Protein AF-0000000066643940 (afdb_homodimer)

Nearest PDB structures (foldseek):
  6x82-assembly2_D  TM=7.345E-01  e=3.698E-02  Homo sapiens
  5wux-assembly3_E  TM=6.724E-01  e=6.565E-02  Homo sapiens
  6x83-assembly2_F  TM=6.834E-01  e=8.747E-02  Homo sapiens
  2az5-assembly1_A  TM=6.529E-01  e=7.363E-02  Homo sapiens
  7kpb-assembly1_B  TM=6.711E-01  e=1.307E-01  Homo sapiens

Sequence (230 aa):
MEIKEEGASEEGQHFLPTAQANDPGDCQFTSIQKTPNEPQLEFILACKDLVAPVRDRKLNTLVQISVIHPVEQSLTRYSSTEIVEGTRDPLFLTGVTFPSEYPIYEETKIKLTVYMEIKEEGASEEGQHFLPTAQANDPGDCQFTSIQKTPNEPQLEFILACKDLVAPVRDRKLNTLVQISVIHPVEQSLTRYSSTEIVEGTRDPLFLTGVTFPSEYPIYEETKIKLTVY

Secondary structure (DSSP, 8-state):
-----------------------S-----------TT--EEEEEEEEESPPPPSSSS--EE-EEEEEE-TTTT-EEEEEEPPPEES-SS-EEEEEEE--TTSPPPTT-EEEEEE-/-----------------------S-----------TT--EEEEEEEEESPPPPSSSS--EE-EEEEEE-TTTT-EEEEEEPPPEES-SS-EEEEEEE--TTSPPPTT-EEEEEE-

Structure (mmCIF, N/CA/C/O backbone):
data_AF-0000000066643940-model_v1
#
loop_
_entity.id
_entity.type
_entity.pdbx_description
1 polymer 'Inositol polyphosphate-4-phosphatase type II B'
#
loop_
_atom_site.group_PDB
_atom_site.id
_atom_site.type_symbol
_atom_site.label_atom_id
_atom_site.label_alt_id
_atom_site.label_comp_id
_atom_site.label_asym_id
_atom_site.label_entity_id
_atom_site.label_seq_id
_atom_site.pdbx_PDB_ins_code
_atom_site.Cartn_x
_atom_site.Cartn_y
_atom_site.Cartn_z
_atom_site.occupancy
_atom_site.B_iso_or_equiv
_atom_site.auth_seq_id
_atom_site.auth_comp_id
_atom_site.auth_asym_id
_atom_site.auth_atom_id
_atom_site.pdbx_PDB_model_num
ATOM 1 N N . MET A 1 1 ? 72.875 -7.832 -45.188 1 24.03 1 MET A N 1
ATOM 2 C CA . MET A 1 1 ? 72.625 -8.336 -43.844 1 24.03 1 MET A CA 1
ATOM 3 C C . MET A 1 1 ? 71.938 -7.277 -43 1 24.03 1 MET A C 1
ATOM 5 O O . MET A 1 1 ? 72 -7.324 -41.75 1 24.03 1 MET A O 1
ATOM 9 N N . GLU A 1 2 ? 71.438 -6.211 -43.688 1 25.12 2 GLU A N 1
ATOM 10 C CA . GLU A 1 2 ? 70.938 -5.004 -43.031 1 25.12 2 GLU A CA 1
ATOM 11 C C . GLU A 1 2 ? 69.875 -5.324 -42.031 1 25.12 2 GLU A C 1
ATOM 13 O O . GLU A 1 2 ? 69.125 -6.281 -42.219 1 25.12 2 GLU A O 1
ATOM 18 N N . ILE A 1 3 ? 70 -4.695 -40.938 1 25.97 3 ILE A N 1
ATOM 19 C CA . ILE A 1 3 ? 69.5 -4.711 -39.562 1 25.97 3 ILE A CA 1
ATOM 20 C C . ILE A 1 3 ? 67.938 -4.594 -39.562 1 25.97 3 ILE A C 1
ATOM 22 O O . ILE A 1 3 ? 67.375 -4.074 -40.531 1 25.97 3 ILE A O 1
ATOM 26 N N . LYS A 1 4 ? 67.312 -5.188 -38.531 1 25.83 4 LYS A N 1
ATOM 27 C CA . LYS A 1 4 ? 66.188 -5.738 -37.75 1 25.83 4 LYS A CA 1
ATOM 28 C C . LYS A 1 4 ? 65.312 -4.625 -37.25 1 25.83 4 LYS A C 1
ATOM 30 O O . LYS A 1 4 ? 65.5 -4.105 -36.156 1 25.83 4 LYS A O 1
ATOM 35 N N . GLU A 1 5 ? 65.25 -3.471 -38.062 1 27.31 5 GLU A N 1
ATOM 36 C CA . GLU A 1 5 ? 64.688 -2.4 -37.25 1 27.31 5 GLU A CA 1
ATOM 37 C C . GLU A 1 5 ? 63.375 -2.822 -36.656 1 27.31 5 GLU A C 1
ATOM 39 O O . GLU A 1 5 ? 62.469 -3.266 -37.375 1 27.31 5 GLU A O 1
ATOM 44 N N . GLU A 1 6 ? 63.344 -3.219 -35.469 1 29.25 6 GLU A N 1
ATOM 45 C CA . GLU A 1 6 ? 62.438 -3.756 -34.469 1 29.25 6 GLU A CA 1
ATOM 46 C C . GLU A 1 6 ? 61.219 -2.844 -34.312 1 29.25 6 GLU A C 1
ATOM 48 O O . GLU A 1 6 ? 60.344 -3.08 -33.469 1 29.25 6 GLU A O 1
ATOM 53 N N . GLY A 1 7 ? 61.062 -1.795 -35.094 1 26.12 7 GLY A N 1
ATOM 54 C CA . GLY A 1 7 ? 60.312 -0.798 -34.344 1 26.12 7 GLY A CA 1
ATOM 55 C C . GLY A 1 7 ? 58.938 -1.305 -33.844 1 26.12 7 GLY A C 1
ATOM 56 O O . GLY A 1 7 ? 58.094 -1.66 -34.656 1 26.12 7 GLY A O 1
ATOM 57 N N . ALA A 1 8 ? 58.938 -2.217 -32.875 1 25.88 8 ALA A N 1
ATOM 58 C CA . ALA A 1 8 ? 57.812 -2.842 -32.188 1 25.88 8 ALA A CA 1
ATOM 59 C C . ALA A 1 8 ? 56.75 -1.81 -31.844 1 25.88 8 ALA A C 1
ATOM 61 O O . ALA A 1 8 ? 57.031 -0.824 -31.156 1 25.88 8 ALA A O 1
ATOM 62 N N . SER A 1 9 ? 55.906 -1.579 -32.719 1 26.14 9 SER A N 1
ATOM 63 C CA . SER A 1 9 ? 54.688 -0.764 -32.75 1 26.14 9 SER A CA 1
ATOM 64 C C . SER A 1 9 ? 53.938 -0.85 -31.406 1 26.14 9 SER A C 1
ATOM 66 O O . SER A 1 9 ? 54.156 -1.801 -30.641 1 26.14 9 SER A O 1
ATOM 68 N N . GLU A 1 10 ? 53.156 0.189 -31.031 1 26.23 10 GLU A N 1
ATOM 69 C CA . GLU A 1 10 ? 52.344 0.907 -30.047 1 26.23 10 GLU A CA 1
ATOM 70 C C . GLU A 1 10 ? 51.25 0.007 -29.469 1 26.23 10 GLU A C 1
ATOM 72 O O . GLU A 1 10 ? 50.594 -0.74 -30.188 1 26.23 10 GLU A O 1
ATOM 77 N N . GLU A 1 11 ? 51.594 -0.542 -28.312 1 28.27 11 GLU A N 1
ATOM 78 C CA . GLU A 1 11 ? 50.781 -1.211 -27.297 1 28.27 11 GLU A CA 1
ATOM 79 C C . GLU A 1 11 ? 49.406 -0.566 -27.172 1 28.27 11 GLU A C 1
ATOM 81 O O . GLU A 1 11 ? 49.281 0.626 -26.875 1 28.27 11 GLU A O 1
ATOM 86 N N . GLY A 1 12 ? 48.531 -0.73 -28.047 1 24.12 12 GLY A N 1
ATOM 87 C CA . GLY A 1 12 ? 47.125 -0.312 -27.953 1 24.12 12 GLY A CA 1
ATOM 88 C C . GLY A 1 12 ? 46.469 -0.705 -26.656 1 24.12 12 GLY A C 1
ATOM 89 O O . GLY A 1 12 ? 45.531 -1.506 -26.625 1 24.12 12 GLY A O 1
ATOM 90 N N . GLN A 1 13 ? 47.188 -0.985 -25.578 1 23.91 13 GLN A N 1
ATOM 91 C CA . GLN A 1 13 ? 46.406 -1.59 -24.516 1 23.91 13 GLN A CA 1
ATOM 92 C C . GLN A 1 13 ? 45.156 -0.738 -24.203 1 23.91 13 GLN A C 1
ATOM 94 O O . GLN A 1 13 ? 45.281 0.465 -23.953 1 23.91 13 GLN A O 1
ATOM 99 N N . HIS A 1 14 ? 44 -1.07 -24.781 1 24.42 14 HIS A N 1
ATOM 100 C CA . HIS A 1 14 ? 42.625 -0.644 -24.516 1 24.42 14 HIS A CA 1
ATOM 101 C C . HIS A 1 14 ? 42.406 -0.469 -23.016 1 24.42 14 HIS A C 1
ATOM 103 O O . HIS A 1 14 ? 43.125 -1.037 -22.203 1 24.42 14 HIS A O 1
ATOM 109 N N . PHE A 1 15 ? 41.438 0.413 -22.594 1 25.3 15 PHE A N 1
ATOM 110 C CA . PHE A 1 15 ? 40.781 1.176 -21.531 1 25.3 15 PHE A CA 1
ATOM 111 C C . PHE A 1 15 ? 40.094 0.245 -20.531 1 25.3 15 PHE A C 1
ATOM 113 O O . PHE A 1 15 ? 39.094 -0.399 -20.859 1 25.3 15 PHE A O 1
ATOM 120 N N . LEU A 1 16 ? 40.812 -0.599 -19.875 1 26.55 16 LEU A N 1
ATOM 121 C CA . LEU A 1 16 ? 40.125 -1.311 -18.797 1 26.55 16 LEU A CA 1
ATOM 122 C C . LEU A 1 16 ? 39.312 -0.349 -17.922 1 26.55 16 LEU A C 1
ATOM 124 O O . LEU A 1 16 ? 39.875 0.606 -17.375 1 26.55 16 LEU A O 1
ATOM 128 N N . PRO A 1 17 ? 38.094 -0.076 -18.25 1 27.06 17 PRO A N 1
ATOM 129 C CA . PRO A 1 17 ? 37.312 0.79 -17.359 1 27.06 17 PRO A CA 1
ATOM 130 C C . PRO A 1 17 ? 37.344 0.318 -15.906 1 27.06 17 PRO A C 1
ATOM 132 O O . PRO A 1 17 ? 37.156 -0.875 -15.641 1 27.06 17 PRO A O 1
ATOM 135 N N . THR A 1 18 ? 38.281 0.734 -15.086 1 26.23 18 THR A N 1
ATOM 136 C CA . THR A 1 18 ? 38.25 0.535 -13.641 1 26.23 18 THR A CA 1
ATOM 137 C C . THR A 1 18 ? 36.844 0.69 -13.102 1 26.23 18 THR A C 1
ATOM 139 O O . THR A 1 18 ? 36.219 1.753 -13.234 1 26.23 18 THR A O 1
ATOM 142 N N . ALA A 1 19 ? 36.031 -0.367 -12.898 1 27.59 19 ALA A N 1
ATOM 143 C CA . ALA A 1 19 ? 34.719 -0.538 -12.25 1 27.59 19 ALA A CA 1
ATOM 144 C C . ALA A 1 19 ? 34.75 0.045 -10.844 1 27.59 19 ALA A C 1
ATOM 146 O O . ALA A 1 19 ? 35.406 -0.487 -9.945 1 27.59 19 ALA A O 1
ATOM 147 N N . GLN A 1 20 ? 34.844 1.291 -10.602 1 27.95 20 GLN A N 1
ATOM 148 C CA . GLN A 1 20 ? 34.719 1.86 -9.266 1 27.95 20 GLN A CA 1
ATOM 149 C C . GLN A 1 20 ? 33.594 1.166 -8.492 1 27.95 20 GLN A C 1
ATOM 151 O O . GLN A 1 20 ? 32.5 0.929 -9.023 1 27.95 20 GLN A O 1
ATOM 156 N N . ALA A 1 21 ? 33.812 0.413 -7.461 1 30.22 21 ALA A N 1
ATOM 157 C CA . ALA A 1 21 ? 33.125 -0.26 -6.375 1 30.22 21 ALA A CA 1
ATOM 158 C C . ALA A 1 21 ? 31.969 0.601 -5.848 1 30.22 21 ALA A C 1
ATOM 160 O O . ALA A 1 21 ? 32.188 1.748 -5.449 1 30.22 21 ALA A O 1
ATOM 161 N N . ASN A 1 22 ? 30.688 0.369 -6.273 1 30.06 22 ASN A N 1
ATOM 162 C CA . ASN A 1 22 ? 29.344 0.913 -6.113 1 30.06 22 ASN A CA 1
ATOM 163 C C . ASN A 1 22 ? 29.016 1.146 -4.645 1 30.06 22 ASN A C 1
ATOM 165 O O . ASN A 1 22 ? 29.078 0.222 -3.832 1 30.06 22 ASN A O 1
ATOM 169 N N . ASP A 1 23 ? 29.281 2.305 -4.078 1 32.34 23 ASP A N 1
ATOM 170 C CA . ASP A 1 23 ? 28.781 2.838 -2.814 1 32.34 23 ASP A CA 1
ATOM 171 C C . ASP A 1 23 ? 27.359 2.352 -2.539 1 32.34 23 ASP A C 1
ATOM 173 O O . ASP A 1 23 ? 26.625 2.006 -3.467 1 32.34 23 ASP A O 1
ATOM 177 N N . PRO A 1 24 ? 27 1.979 -1.308 1 34.84 24 PRO A N 1
ATOM 178 C CA . PRO A 1 24 ? 25.625 1.63 -0.954 1 34.84 24 PRO A CA 1
ATOM 179 C C . PRO A 1 24 ? 24.594 2.529 -1.634 1 34.84 24 PRO A C 1
ATOM 181 O O . PRO A 1 24 ? 24.688 3.756 -1.548 1 34.84 24 PRO A O 1
ATOM 184 N N . GLY A 1 25 ? 24.156 2.299 -2.844 1 33.53 25 GLY A N 1
ATOM 185 C CA . GLY A 1 25 ? 23.266 2.859 -3.857 1 33.53 25 GLY A CA 1
ATOM 186 C C . GLY A 1 25 ? 22.078 3.592 -3.271 1 33.53 25 GLY A C 1
ATOM 187 O O . GLY A 1 25 ? 21.406 3.078 -2.373 1 33.53 25 GLY A O 1
ATOM 188 N N . ASP A 1 26 ? 22.125 4.934 -3.102 1 35.66 26 ASP A N 1
ATOM 189 C CA . ASP A 1 26 ? 20.969 5.828 -2.953 1 35.66 26 ASP A CA 1
ATOM 190 C C . ASP A 1 26 ? 19.734 5.258 -3.652 1 35.66 26 ASP A C 1
ATOM 192 O O . ASP A 1 26 ? 19.781 4.961 -4.848 1 35.66 26 ASP A O 1
ATOM 196 N N . CYS A 1 27 ? 18.984 4.348 -3.025 1 37.91 27 CYS A N 1
ATOM 197 C CA . CYS A 1 27 ? 17.672 4.102 -3.582 1 37.91 27 CYS A CA 1
ATOM 198 C C . CYS A 1 27 ? 17.156 5.328 -4.336 1 37.91 27 CYS A C 1
ATOM 200 O O . CYS A 1 27 ? 16.984 6.395 -3.742 1 37.91 27 CYS A O 1
ATOM 202 N N . GLN A 1 28 ? 17.656 5.637 -5.496 1 38.94 28 GLN A N 1
ATOM 203 C CA . GLN A 1 28 ? 17.219 6.711 -6.383 1 38.94 28 GLN A CA 1
ATOM 204 C C . GLN A 1 28 ? 15.703 6.879 -6.348 1 38.94 28 GLN A C 1
ATOM 206 O O . GLN A 1 28 ? 14.969 6.066 -6.918 1 38.94 28 GLN A O 1
ATOM 211 N N . PHE A 1 29 ? 15.156 7.098 -5.145 1 46.62 29 PHE A N 1
ATOM 212 C CA . PHE A 1 29 ? 13.781 7.59 -5.18 1 46.62 29 PHE A CA 1
ATOM 213 C C . PHE A 1 29 ? 13.594 8.586 -6.316 1 46.62 29 PHE A C 1
ATOM 215 O O . PHE A 1 29 ? 14.508 9.344 -6.645 1 46.62 29 PHE A O 1
ATOM 222 N N . THR A 1 30 ? 12.984 8.195 -7.355 1 47.22 30 THR A N 1
ATOM 223 C CA . THR A 1 30 ? 12.633 9.234 -8.32 1 47.22 30 THR A CA 1
ATOM 224 C C . THR A 1 30 ? 12.445 10.578 -7.625 1 47.22 30 THR A C 1
ATOM 226 O O . THR A 1 30 ? 11.773 10.656 -6.598 1 47.22 30 THR A O 1
ATOM 229 N N . SER A 1 31 ? 13.508 11.367 -7.75 1 44.25 31 SER A N 1
ATOM 230 C CA . SER A 1 31 ? 13.578 12.734 -7.242 1 44.25 31 SER A CA 1
ATOM 231 C C . SER A 1 31 ? 12.305 13.516 -7.562 1 44.25 31 SER A C 1
ATOM 233 O O . SER A 1 31 ? 12.094 13.922 -8.703 1 44.25 31 SER A O 1
ATOM 235 N N . ILE A 1 32 ? 11.234 12.984 -7 1 52.88 32 ILE A N 1
ATOM 236 C CA . ILE A 1 32 ? 10.094 13.883 -7.152 1 52.88 32 ILE A CA 1
ATOM 237 C C . ILE A 1 32 ? 10.516 15.312 -6.824 1 52.88 32 ILE A C 1
ATOM 239 O O . ILE A 1 32 ? 11.141 15.562 -5.789 1 52.88 32 ILE A O 1
ATOM 243 N N . GLN A 1 33 ? 10.773 16.109 -7.957 1 50.84 33 GLN A N 1
ATOM 244 C CA . GLN A 1 33 ? 10.961 17.531 -7.668 1 50.84 33 GLN A CA 1
ATOM 245 C C . GLN A 1 33 ? 10.148 17.953 -6.449 1 50.84 33 GLN A C 1
ATOM 247 O O . GLN A 1 33 ? 8.922 17.828 -6.445 1 50.84 33 GLN A O 1
ATOM 252 N N . LYS A 1 34 ? 10.828 17.922 -5.367 1 59.12 34 LYS A N 1
ATOM 253 C CA . LYS A 1 34 ? 10.227 18.234 -4.074 1 59.12 34 LYS A CA 1
ATOM 254 C C . LYS A 1 34 ? 9.867 19.719 -3.979 1 59.12 34 LYS A C 1
ATOM 256 O O . LYS A 1 34 ? 10.711 20.594 -4.203 1 59.12 34 LYS A O 1
ATOM 261 N N . THR A 1 35 ? 8.57 20.078 -4.309 1 64.31 35 THR A N 1
ATOM 262 C CA . THR A 1 35 ? 8.148 21.391 -3.812 1 64.31 35 THR A CA 1
ATOM 263 C C . THR A 1 35 ? 8.156 21.406 -2.287 1 64.31 35 THR A C 1
ATOM 265 O O . THR A 1 35 ? 7.707 20.469 -1.643 1 64.31 35 THR A O 1
ATOM 268 N N . PRO A 1 36 ? 8.852 22.375 -1.704 1 69.62 36 PRO A N 1
ATOM 269 C CA . PRO A 1 36 ? 8.938 22.422 -0.242 1 69.62 36 PRO A CA 1
ATOM 270 C C . PRO A 1 36 ? 7.574 22.328 0.433 1 69.62 36 PRO A C 1
ATOM 272 O O . PRO A 1 36 ? 6.59 22.875 -0.071 1 69.62 36 PRO A O 1
ATOM 275 N N . ASN A 1 37 ? 7.348 21.453 1.452 1 78.94 37 ASN A N 1
ATOM 276 C CA . ASN A 1 37 ? 6.262 21.359 2.424 1 78.94 37 ASN A CA 1
ATOM 277 C C . ASN A 1 37 ? 5.07 20.594 1.858 1 78.94 37 ASN A C 1
ATOM 279 O O . ASN A 1 37 ? 4 20.562 2.467 1 78.94 37 ASN A O 1
ATOM 283 N N . GLU A 1 38 ? 5.25 20.156 0.669 1 88.19 38 GLU A N 1
ATOM 284 C CA . GLU A 1 38 ? 4.148 19.344 0.182 1 88.19 38 GLU A CA 1
ATOM 285 C C . GLU A 1 38 ? 4.254 17.906 0.712 1 88.19 38 GLU A C 1
ATOM 287 O O . GLU A 1 38 ? 5.34 17.328 0.756 1 88.19 38 GLU A O 1
ATOM 292 N N . PRO A 1 39 ? 3.084 17.422 1.099 1 91.81 39 PRO A N 1
ATOM 293 C CA . PRO A 1 39 ? 3.141 16.031 1.548 1 91.81 39 PRO A CA 1
ATOM 294 C C . PRO A 1 39 ? 3.705 15.094 0.486 1 91.81 39 PRO A C 1
ATOM 296 O O . PRO A 1 39 ? 3.461 15.289 -0.708 1 91.81 39 PRO A O 1
ATOM 299 N N . GLN A 1 40 ? 4.508 14.172 0.973 1 94.12 40 GLN A N 1
ATOM 300 C CA . GLN A 1 40 ? 5.133 13.203 0.082 1 94.12 40 GLN A CA 1
ATOM 301 C C . GLN A 1 40 ? 4.973 11.781 0.619 1 94.12 40 GLN A C 1
ATOM 303 O O . GLN A 1 40 ? 4.875 11.578 1.831 1 94.12 40 GLN A O 1
ATOM 308 N N . LEU A 1 41 ? 4.941 10.867 -0.3 1 95.81 41 LEU A N 1
ATOM 309 C CA . LEU A 1 41 ? 4.992 9.438 -0.01 1 95.81 41 LEU A CA 1
ATOM 310 C C . LEU A 1 41 ? 6.09 8.758 -0.822 1 95.81 41 LEU A C 1
ATOM 312 O O . LEU A 1 41 ? 6.203 8.977 -2.029 1 95.81 41 LEU A O 1
ATOM 316 N N . GLU A 1 42 ? 6.953 8.008 -0.145 1 96.5 42 GLU A N 1
ATOM 317 C CA . GLU A 1 42 ? 7.988 7.207 -0.792 1 96.5 42 GLU A CA 1
ATOM 318 C C . GLU A 1 42 ? 7.984 5.773 -0.273 1 96.5 42 GLU A C 1
ATOM 320 O O . GLU A 1 42 ? 7.867 5.543 0.933 1 96.5 42 GLU A O 1
ATOM 325 N N . PHE A 1 43 ? 8.148 4.852 -1.193 1 96.88 43 PHE A N 1
ATOM 326 C CA . PHE A 1 43 ? 8.219 3.49 -0.679 1 96.88 43 PHE A CA 1
ATOM 327 C C . PHE A 1 43 ? 9.07 2.611 -1.588 1 96.88 43 PHE A C 1
ATOM 329 O O . PHE A 1 43 ? 9.227 2.906 -2.773 1 96.88 43 PHE A O 1
ATOM 336 N N . ILE A 1 44 ? 9.625 1.637 -0.965 1 97.38 44 ILE A N 1
ATOM 337 C CA . ILE A 1 44 ? 10.195 0.454 -1.604 1 97.38 44 ILE A CA 1
ATOM 338 C C . ILE A 1 44 ? 9.375 -0.778 -1.231 1 97.38 44 ILE A C 1
ATOM 340 O O . ILE A 1 44 ? 9.211 -1.092 -0.049 1 97.38 44 ILE A O 1
ATOM 344 N N . LEU A 1 45 ? 8.883 -1.39 -2.223 1 97.94 45 LEU A N 1
ATOM 345 C CA . LEU A 1 45 ? 8.008 -2.533 -1.99 1 97.94 45 LEU A CA 1
ATOM 346 C C . LEU A 1 45 ? 8.461 -3.74 -2.807 1 97.94 45 LEU A C 1
ATOM 348 O O . LEU A 1 45 ? 8.625 -3.643 -4.023 1 97.94 45 LEU A O 1
ATOM 352 N N . ALA A 1 46 ? 8.672 -4.812 -2.043 1 97.44 46 ALA A N 1
ATOM 353 C CA . ALA A 1 46 ? 9.125 -6.039 -2.697 1 97.44 46 ALA A CA 1
ATOM 354 C C . ALA A 1 46 ? 8.172 -7.199 -2.398 1 97.44 46 ALA A C 1
ATOM 356 O O . ALA A 1 46 ? 7.695 -7.344 -1.271 1 97.44 46 ALA A O 1
ATOM 357 N N . CYS A 1 47 ? 7.875 -7.918 -3.457 1 95.25 47 CYS A N 1
ATOM 358 C CA . CYS A 1 47 ? 7.199 -9.195 -3.295 1 95.25 47 CYS A CA 1
ATOM 359 C C . CYS A 1 47 ? 8.125 -10.352 -3.646 1 95.25 47 CYS A C 1
ATOM 361 O O . CYS A 1 47 ? 9.023 -10.203 -4.484 1 95.25 47 CYS A O 1
ATOM 363 N N . LYS A 1 48 ? 7.867 -11.445 -2.953 1 93.06 48 LYS A N 1
ATOM 364 C CA . LYS A 1 48 ? 8.695 -12.625 -3.201 1 93.06 48 LYS A CA 1
ATOM 365 C C . LYS A 1 48 ? 7.832 -13.883 -3.338 1 93.06 48 LYS A C 1
ATOM 367 O O . LYS A 1 48 ? 6.875 -14.07 -2.586 1 93.06 48 LYS A O 1
ATOM 372 N N . ASP A 1 49 ? 8.25 -14.719 -4.371 1 91.19 49 ASP A N 1
ATOM 373 C CA . ASP A 1 49 ? 7.672 -16.047 -4.578 1 91.19 49 ASP A CA 1
ATOM 374 C C . ASP A 1 49 ? 6.176 -15.953 -4.883 1 91.19 49 ASP A C 1
ATOM 376 O O . ASP A 1 49 ? 5.375 -16.688 -4.309 1 91.19 49 ASP A O 1
ATOM 380 N N . LEU A 1 50 ? 5.852 -14.945 -5.688 1 89.25 50 LEU A N 1
ATOM 381 C CA . LEU A 1 50 ? 4.461 -14.8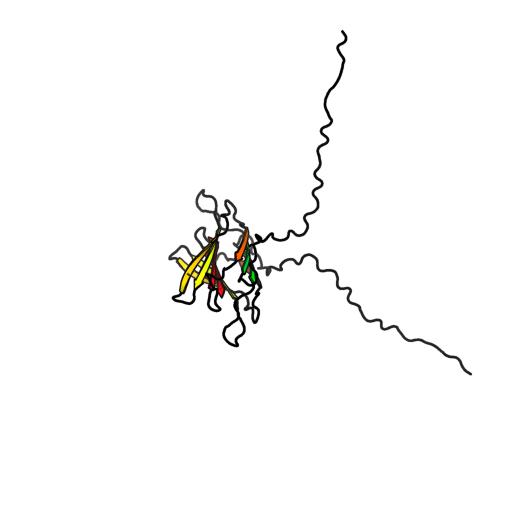52 -6.125 1 89.25 50 LEU A CA 1
ATOM 382 C C . LEU A 1 50 ? 4.07 -16.062 -6.957 1 89.25 50 LEU A C 1
ATOM 384 O O . LEU A 1 50 ? 4.93 -16.703 -7.578 1 89.25 50 LEU A O 1
ATOM 388 N N . VAL A 1 51 ? 2.807 -16.406 -6.863 1 81.25 51 VAL A N 1
ATOM 389 C CA . VAL A 1 51 ? 2.328 -17.578 -7.602 1 81.25 51 VAL A CA 1
ATOM 390 C C . VAL A 1 51 ? 2.414 -17.297 -9.102 1 81.25 51 VAL A C 1
ATOM 392 O O . VAL A 1 51 ? 2.041 -16.219 -9.57 1 81.25 51 VAL A O 1
ATOM 395 N N . ALA A 1 52 ? 2.955 -18.188 -9.75 1 73.38 52 ALA A N 1
ATOM 396 C CA . ALA A 1 52 ? 3.072 -18.078 -11.203 1 73.38 52 ALA A CA 1
ATOM 397 C C . ALA A 1 52 ? 1.707 -18.172 -11.875 1 73.38 52 ALA A C 1
ATOM 399 O O . ALA A 1 52 ? 0.82 -18.875 -11.383 1 73.38 52 ALA A O 1
ATOM 400 N N . PRO A 1 53 ? 1.619 -17.391 -12.883 1 72.94 53 PRO A N 1
ATOM 401 C CA . PRO A 1 53 ? 0.345 -17.438 -13.602 1 7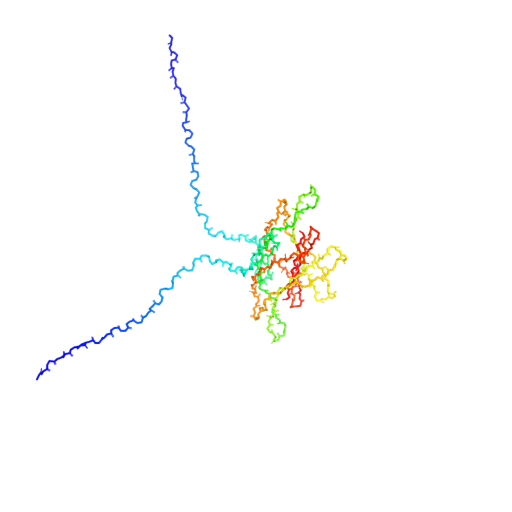2.94 53 PRO A CA 1
ATOM 402 C C . PRO A 1 53 ? -0.007 -18.828 -14.102 1 72.94 53 PRO A C 1
ATOM 404 O O . PRO A 1 53 ? 0.888 -19.641 -14.375 1 72.94 53 PRO A O 1
ATOM 407 N N . VAL A 1 54 ? -1.266 -19.078 -14 1 69.81 54 VAL A N 1
ATOM 408 C CA . VAL A 1 54 ? -1.769 -20.375 -14.438 1 69.81 54 VAL A CA 1
ATOM 409 C C . VAL A 1 54 ? -1.615 -20.5 -15.953 1 69.81 54 VAL A C 1
ATOM 411 O O . VAL A 1 54 ? -1.335 -21.594 -16.469 1 69.81 54 VAL A O 1
ATOM 414 N N . ARG A 1 55 ? -1.802 -19.359 -16.547 1 71.69 55 ARG A N 1
ATOM 415 C CA . ARG A 1 55 ? -1.712 -19.406 -18 1 71.69 55 ARG A CA 1
ATOM 416 C C . ARG A 1 55 ? -0.317 -19.031 -18.484 1 71.69 55 ARG A C 1
ATOM 418 O O . ARG A 1 55 ? 0.523 -18.594 -17.688 1 71.69 55 ARG A O 1
ATOM 425 N N . ASP A 1 56 ? -0.051 -19.5 -19.656 1 72.25 56 ASP A N 1
ATOM 426 C CA . ASP A 1 56 ? 1.207 -19.203 -20.344 1 72.25 56 ASP A CA 1
ATOM 427 C C . ASP A 1 56 ? 1.396 -17.703 -20.516 1 72.25 56 ASP A C 1
ATOM 429 O O . ASP A 1 56 ? 1.897 -17.234 -21.547 1 72.25 56 ASP A O 1
ATOM 433 N N . ARG A 1 57 ? 0.873 -17.031 -19.484 1 77.62 57 ARG A N 1
ATOM 434 C CA . ARG A 1 57 ? 1.106 -15.594 -19.562 1 77.62 57 ARG A CA 1
ATOM 435 C C . ARG A 1 57 ? 2.139 -15.148 -18.531 1 77.62 57 ARG A C 1
ATOM 437 O O . ARG A 1 57 ? 2.352 -15.828 -17.531 1 77.62 57 ARG A O 1
ATOM 444 N N . LYS A 1 58 ? 2.859 -14.141 -18.844 1 85.75 58 LYS A N 1
ATOM 445 C CA . LYS A 1 58 ? 3.838 -13.562 -17.938 1 85.75 58 LYS A CA 1
ATOM 446 C C . LYS A 1 58 ? 3.152 -12.914 -16.734 1 85.75 58 LYS A C 1
ATOM 448 O O . LYS A 1 58 ? 2.047 -12.383 -16.859 1 85.75 58 LYS A O 1
ATOM 453 N N . LEU A 1 59 ? 3.686 -13.133 -15.633 1 88.81 59 LEU A N 1
ATOM 454 C CA . LEU A 1 59 ? 3.184 -12.461 -14.445 1 88.81 59 LEU A CA 1
ATOM 455 C C . LEU A 1 59 ? 3.459 -10.961 -14.508 1 88.81 59 LEU A C 1
ATOM 457 O O . LEU A 1 59 ? 4.617 -10.539 -14.562 1 88.81 59 LEU A O 1
ATOM 461 N N . ASN A 1 60 ? 2.402 -10.188 -14.664 1 91.56 60 ASN A N 1
ATOM 462 C CA . ASN A 1 60 ? 2.492 -8.734 -14.664 1 91.56 60 ASN A CA 1
ATOM 463 C C . ASN A 1 60 ? 1.975 -8.141 -13.352 1 91.56 60 ASN A C 1
ATOM 465 O O . ASN A 1 60 ? 0.876 -8.477 -12.906 1 91.56 60 ASN A O 1
ATOM 469 N N . THR A 1 61 ? 2.887 -7.312 -12.828 1 95 61 THR A N 1
ATOM 470 C CA . THR A 1 61 ? 2.473 -6.711 -11.562 1 95 61 THR A CA 1
ATOM 471 C C . THR A 1 61 ? 2.721 -5.203 -11.578 1 95 61 THR A C 1
ATOM 473 O O . THR A 1 61 ? 3.586 -4.719 -12.312 1 95 61 THR A O 1
ATOM 476 N N . LEU A 1 62 ? 1.938 -4.43 -10.844 1 96.81 62 LEU A N 1
ATOM 477 C CA . LEU A 1 62 ? 2.117 -3 -10.625 1 96.81 62 LEU A CA 1
ATOM 478 C C . LEU A 1 62 ? 1.517 -2.572 -9.289 1 96.81 62 LEU A C 1
ATOM 480 O O . LEU A 1 62 ? 0.745 -3.318 -8.688 1 96.81 62 LEU A O 1
ATOM 484 N N . VAL A 1 63 ? 1.934 -1.434 -8.883 1 98.06 63 VAL A N 1
ATOM 485 C CA . VAL A 1 63 ? 1.348 -0.821 -7.695 1 98.06 63 VAL A CA 1
ATOM 486 C C . VAL A 1 63 ? 0.586 0.443 -8.086 1 98.06 63 VAL A C 1
ATOM 488 O O . VAL A 1 63 ? 1.143 1.335 -8.734 1 98.06 63 VAL A O 1
ATOM 491 N N . GLN A 1 64 ? -0.661 0.484 -7.766 1 97.94 64 GLN A N 1
ATOM 492 C CA . GLN A 1 64 ? -1.477 1.675 -7.98 1 97.94 64 GLN A CA 1
ATOM 493 C C . GLN A 1 64 ? -1.639 2.471 -6.688 1 97.94 64 GLN A C 1
ATOM 495 O O . GLN A 1 64 ? -1.872 1.895 -5.625 1 97.94 64 GLN A O 1
ATOM 500 N N . ILE A 1 65 ? -1.505 3.746 -6.785 1 97.25 65 ILE A N 1
ATOM 501 C CA . ILE A 1 65 ? -1.657 4.641 -5.645 1 97.25 65 ILE A CA 1
ATOM 502 C C . ILE A 1 65 ? -2.959 5.43 -5.773 1 97.25 65 ILE A C 1
ATOM 504 O O . ILE A 1 65 ? -3.201 6.07 -6.801 1 97.25 65 ILE A O 1
ATOM 508 N N . SER A 1 66 ? -3.742 5.348 -4.719 1 96.38 66 SER A N 1
ATOM 509 C CA . SER A 1 66 ? -5 6.086 -4.695 1 96.38 66 SER A CA 1
ATOM 510 C C . SER A 1 66 ? -5.156 6.871 -3.395 1 96.38 66 SER A C 1
ATOM 512 O O . SER A 1 66 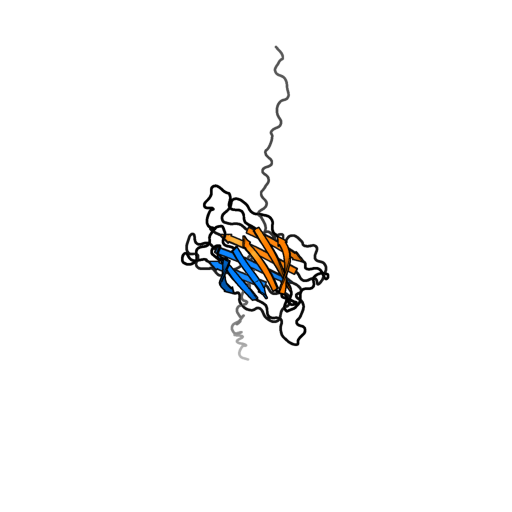? -4.523 6.547 -2.389 1 96.38 66 SER A O 1
ATOM 514 N N . VAL A 1 67 ? -6.008 7.863 -3.516 1 94.5 67 VAL A N 1
ATOM 515 C CA . VAL A 1 67 ? -6.293 8.695 -2.354 1 94.5 67 VAL A CA 1
ATOM 516 C C . VAL A 1 67 ? -7.789 8.664 -2.047 1 94.5 67 VAL A C 1
ATOM 518 O O . VAL A 1 67 ? -8.617 8.797 -2.949 1 94.5 67 VAL A O 1
ATOM 521 N N . ILE A 1 68 ? -8.07 8.383 -0.767 1 94.19 68 ILE A N 1
ATOM 522 C CA . ILE A 1 68 ? -9.453 8.414 -0.319 1 94.19 68 ILE A CA 1
ATOM 523 C C . ILE A 1 68 ? -9.695 9.672 0.517 1 94.19 68 ILE A C 1
ATOM 525 O O . ILE A 1 68 ? -9.164 9.797 1.624 1 94.19 68 ILE A O 1
ATOM 529 N N . HIS A 1 69 ? -10.523 10.461 0.043 1 89.56 69 HIS A N 1
ATOM 530 C CA . HIS A 1 69 ? -10.812 11.719 0.722 1 89.56 69 HIS A CA 1
ATOM 531 C C . HIS A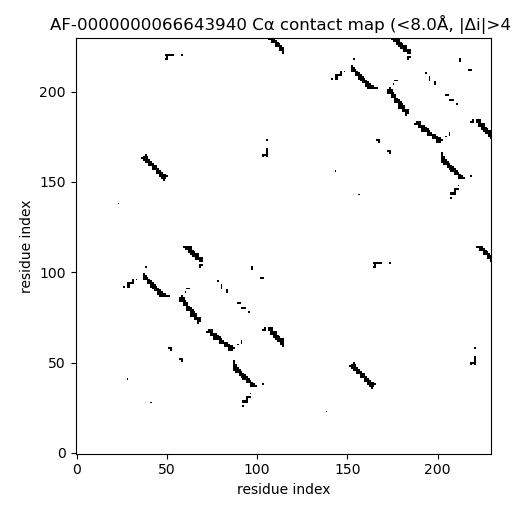 1 69 ? -11.938 11.547 1.733 1 89.56 69 HIS A C 1
ATOM 533 O O . HIS A 1 69 ? -12.867 10.758 1.515 1 89.56 69 HIS A O 1
ATOM 539 N N . PRO A 1 70 ? -11.773 12.266 2.854 1 84.75 70 PRO A N 1
ATOM 540 C CA . PRO A 1 70 ? -12.758 12.141 3.924 1 84.75 70 PRO A CA 1
ATOM 541 C C . PRO A 1 70 ? -14.164 12.547 3.48 1 84.75 70 PRO A C 1
ATOM 543 O O . PRO A 1 70 ? -15.156 12 3.969 1 84.75 70 PRO A O 1
ATOM 546 N N . VAL A 1 71 ? -14.211 13.469 2.586 1 78.31 71 VAL A N 1
ATOM 547 C CA . VAL A 1 71 ? -15.523 13.891 2.121 1 78.31 71 VAL A CA 1
ATOM 548 C C . VAL A 1 71 ? -16.109 12.844 1.183 1 78.31 71 VAL A C 1
ATOM 550 O O . VAL A 1 71 ? -15.531 12.539 0.138 1 78.31 71 VAL A O 1
ATOM 553 N N . GLU A 1 72 ? -17.125 12.32 1.537 1 80.88 72 GLU A N 1
ATOM 554 C CA . GLU A 1 72 ? -17.906 11.375 0.742 1 80.88 72 GLU A CA 1
ATOM 555 C C . GLU A 1 72 ? -17.109 10.102 0.476 1 80.88 72 GLU A C 1
ATOM 557 O O . GLU A 1 72 ? -17.578 9.211 -0.242 1 80.88 72 GLU A O 1
ATOM 562 N N . GLN A 1 73 ? -15.867 10.031 1.022 1 81 73 GLN A N 1
ATOM 563 C CA . GLN A 1 73 ? -15.039 8.852 0.814 1 81 73 GLN A CA 1
ATOM 564 C C . GLN A 1 73 ? -14.766 8.625 -0.67 1 81 73 GLN A C 1
ATOM 566 O O . GLN A 1 73 ? -14.828 7.492 -1.152 1 81 73 GLN A O 1
ATOM 571 N N . SER A 1 74 ? -14.539 9.758 -1.32 1 88 74 SER A N 1
ATOM 572 C CA . SER A 1 74 ? -14.227 9.695 -2.744 1 88 74 SER A CA 1
ATOM 573 C C . SER A 1 74 ? -12.836 9.125 -2.98 1 88 74 SER A C 1
ATOM 575 O O . SER A 1 74 ? -11.906 9.414 -2.221 1 88 74 SER A O 1
ATOM 577 N N . LEU A 1 75 ? -12.805 8.258 -3.922 1 91.12 75 LEU A N 1
ATOM 578 C CA . LEU A 1 75 ? -11.547 7.629 -4.309 1 91.12 75 LEU A CA 1
ATOM 579 C C . LEU A 1 75 ? -10.969 8.289 -5.559 1 91.12 75 LEU A C 1
ATOM 581 O O . LEU A 1 75 ? -11.672 8.453 -6.559 1 91.12 75 LEU A O 1
ATOM 585 N N . THR A 1 76 ? -9.727 8.727 -5.492 1 90.94 76 THR A N 1
ATOM 586 C CA . THR A 1 76 ? -9.016 9.281 -6.637 1 90.94 76 THR A CA 1
ATOM 587 C C . THR A 1 76 ? -7.75 8.477 -6.93 1 90.94 76 THR A C 1
ATOM 589 O O . THR A 1 76 ? -6.914 8.281 -6.043 1 90.94 76 THR A O 1
ATOM 592 N N . ARG A 1 77 ? -7.664 7.926 -8.148 1 93.75 77 ARG A N 1
ATOM 593 C CA . ARG A 1 77 ? -6.422 7.301 -8.586 1 93.75 77 ARG A CA 1
ATOM 594 C C . ARG A 1 77 ? -5.332 8.344 -8.812 1 93.75 77 ARG A C 1
ATOM 596 O O . ARG A 1 77 ? -5.492 9.25 -9.633 1 93.75 77 ARG A O 1
ATOM 603 N N . TYR A 1 78 ? -4.285 8.242 -8.164 1 92.5 78 TYR A N 1
ATOM 604 C CA . TYR A 1 78 ? -3.281 9.297 -8.141 1 92.5 78 TYR A CA 1
ATOM 605 C C . TYR A 1 78 ? -2.109 8.953 -9.055 1 92.5 78 TYR A C 1
ATOM 607 O O . TYR A 1 78 ? -1.679 9.781 -9.867 1 92.5 78 TYR A O 1
ATOM 615 N N . SER A 1 79 ? -1.55 7.812 -8.875 1 93.75 79 SER A N 1
ATOM 616 C CA . SER A 1 79 ? -0.374 7.395 -9.633 1 93.75 79 SER A CA 1
ATOM 617 C C . SER A 1 79 ? -0.271 5.871 -9.695 1 93.75 79 SER A C 1
ATOM 619 O O . SER A 1 79 ? -1.064 5.164 -9.07 1 93.75 79 SER A O 1
ATOM 621 N N . SER A 1 80 ? 0.648 5.359 -10.531 1 96 80 SER A N 1
ATOM 622 C CA . SER A 1 80 ? 0.978 3.939 -10.617 1 96 80 SER A CA 1
ATOM 623 C C . SER A 1 80 ? 2.451 3.734 -10.953 1 96 80 SER A C 1
ATOM 625 O O . SER A 1 80 ? 3.07 4.582 -11.602 1 96 80 SER A O 1
ATOM 627 N N . THR A 1 81 ? 2.912 2.627 -10.453 1 95.56 81 THR A N 1
ATOM 628 C CA . THR A 1 81 ? 4.277 2.281 -10.836 1 95.56 81 THR A CA 1
ATOM 629 C C . THR A 1 81 ? 4.316 1.749 -12.266 1 95.56 81 THR A C 1
ATOM 631 O O . THR A 1 81 ? 3.27 1.536 -12.883 1 95.56 81 THR A O 1
ATOM 634 N N . GLU A 1 82 ? 5.543 1.616 -12.742 1 95.19 82 GLU A N 1
ATOM 635 C CA . GLU A 1 82 ? 5.691 0.823 -13.953 1 95.19 82 GLU A CA 1
ATOM 636 C C . GLU A 1 82 ? 5.27 -0.625 -13.727 1 95.19 82 GLU 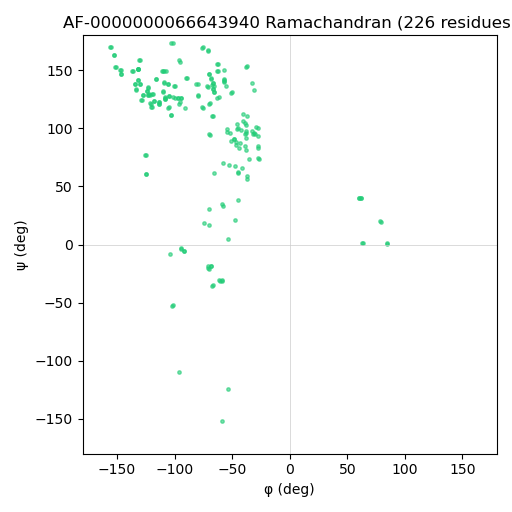A C 1
ATOM 638 O O . GLU A 1 82 ? 5.27 -1.104 -12.586 1 95.19 82 GLU A O 1
ATOM 643 N N . ILE A 1 83 ? 4.895 -1.194 -14.883 1 95.75 83 ILE A N 1
ATOM 644 C CA . ILE A 1 83 ? 4.543 -2.609 -14.82 1 95.75 83 ILE A CA 1
ATOM 645 C C . ILE A 1 83 ? 5.816 -3.455 -14.805 1 95.75 83 ILE A C 1
ATOM 647 O O . ILE A 1 83 ? 6.715 -3.246 -15.617 1 95.75 83 ILE A O 1
ATOM 651 N N . VAL A 1 84 ? 5.891 -4.328 -13.836 1 95.38 84 VAL A N 1
ATOM 652 C CA . VAL A 1 84 ? 6.98 -5.301 -13.805 1 95.38 84 VAL A CA 1
ATOM 653 C C . VAL A 1 84 ? 6.508 -6.621 -14.406 1 95.38 84 VAL A C 1
ATOM 655 O O . VAL A 1 84 ? 5.508 -7.195 -13.969 1 95.38 84 VAL A O 1
ATOM 658 N N . GLU A 1 85 ? 7.195 -7.152 -15.383 1 92.38 85 GLU A N 1
ATOM 659 C CA . GLU A 1 85 ? 6.758 -8.344 -16.109 1 92.38 85 GLU A CA 1
ATOM 660 C C . GLU A 1 85 ? 7.727 -9.5 -15.898 1 92.38 85 GLU A C 1
ATOM 662 O O . GLU A 1 85 ? 8.945 -9.305 -15.852 1 92.38 85 GLU A O 1
ATOM 667 N N . GLY A 1 86 ? 7.109 -10.703 -15.797 1 90.12 86 GLY A N 1
ATOM 668 C CA . GLY A 1 86 ? 7.875 -11.93 -15.953 1 90.12 86 GLY A CA 1
ATOM 669 C C . GLY A 1 86 ? 8.656 -12.305 -14.711 1 90.12 86 GLY A C 1
ATOM 670 O O . GLY A 1 86 ? 9.703 -12.953 -14.797 1 90.12 86 GLY A O 1
ATOM 671 N N . THR A 1 87 ? 8.344 -11.828 -13.602 1 91.81 87 THR A N 1
ATOM 672 C CA . THR A 1 87 ? 9.062 -12.234 -12.398 1 91.81 87 THR A CA 1
ATOM 673 C C . THR A 1 87 ? 8.086 -12.492 -11.25 1 91.81 87 THR A C 1
ATOM 675 O O . THR A 1 87 ? 7.062 -11.812 -11.133 1 91.81 87 THR A O 1
ATOM 678 N N . ARG A 1 88 ? 8.461 -13.375 -10.438 1 91.94 88 ARG A N 1
ATOM 679 C CA . ARG A 1 88 ? 7.688 -13.688 -9.242 1 91.94 88 ARG A CA 1
ATOM 680 C C . ARG A 1 88 ? 8.156 -12.852 -8.055 1 91.94 88 ARG A C 1
ATOM 682 O O . ARG A 1 88 ? 7.59 -12.945 -6.961 1 91.94 88 ARG A O 1
ATOM 689 N N . ASP A 1 89 ? 9.203 -12.109 -8.273 1 94.5 89 ASP A N 1
ATOM 690 C CA . ASP A 1 89 ? 9.812 -11.312 -7.211 1 94.5 89 ASP A CA 1
ATOM 691 C C . ASP A 1 89 ? 9.906 -9.844 -7.621 1 94.5 89 ASP A C 1
ATOM 693 O O . ASP A 1 89 ? 11 -9.266 -7.633 1 94.5 89 ASP A O 1
ATOM 697 N N . PRO A 1 90 ? 8.82 -9.203 -7.895 1 95.62 90 PRO A N 1
ATOM 698 C CA . PRO A 1 90 ? 8.859 -7.805 -8.336 1 95.62 90 PRO A CA 1
ATOM 699 C C . PRO A 1 90 ? 9.281 -6.848 -7.219 1 95.62 90 PRO A C 1
ATOM 701 O O . PRO A 1 90 ? 9.023 -7.113 -6.043 1 95.62 90 PRO A O 1
ATOM 704 N N . LEU A 1 91 ? 9.953 -5.852 -7.602 1 97.19 91 LEU A N 1
ATOM 705 C CA . LEU A 1 91 ? 10.391 -4.754 -6.742 1 97.19 91 LEU A CA 1
ATOM 706 C C . LEU A 1 91 ? 9.898 -3.414 -7.285 1 97.19 91 LEU A C 1
ATOM 708 O O . LEU A 1 91 ? 10.055 -3.129 -8.477 1 97.19 91 LEU A O 1
ATOM 712 N N . PHE A 1 92 ? 9.32 -2.592 -6.402 1 97.12 92 PHE A N 1
ATOM 713 C CA . PHE A 1 92 ? 8.789 -1.291 -6.797 1 97.12 92 PHE A CA 1
ATOM 714 C C . PHE A 1 92 ? 9.43 -0.176 -5.98 1 97.12 92 PHE A C 1
ATOM 716 O O . PHE A 1 92 ? 9.484 -0.255 -4.75 1 97.12 92 PHE A O 1
ATOM 723 N N . LEU A 1 93 ? 9.938 0.831 -6.645 1 95.19 93 LEU A N 1
ATOM 724 C CA . LEU A 1 93 ? 10.43 2.066 -6.051 1 95.19 93 LEU A CA 1
ATOM 725 C C . LEU A 1 93 ? 9.656 3.271 -6.574 1 95.19 93 LEU A C 1
ATOM 727 O O . LEU A 1 93 ? 9.656 3.539 -7.777 1 95.19 93 LEU A O 1
ATOM 731 N N . THR A 1 94 ? 8.977 3.957 -5.625 1 93.38 94 THR A N 1
ATOM 732 C CA . THR A 1 94 ? 8.141 5.055 -6.098 1 93.38 94 THR A CA 1
ATOM 733 C C . THR A 1 94 ? 8.102 6.188 -5.078 1 93.38 94 THR A C 1
ATOM 735 O O . THR A 1 94 ? 8.156 5.945 -3.869 1 93.38 94 THR A O 1
ATOM 738 N N . GLY A 1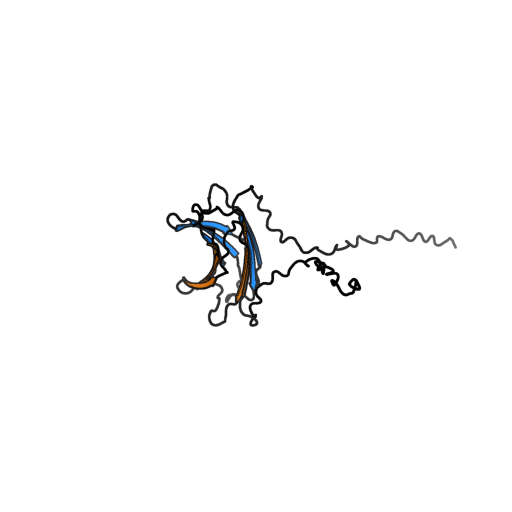 95 ? 8.016 7.379 -5.582 1 93.44 95 GLY A N 1
ATOM 739 C CA . GLY A 1 95 ? 7.77 8.586 -4.809 1 93.44 95 GLY A CA 1
ATOM 740 C C . GLY A 1 95 ? 6.703 9.477 -5.414 1 93.44 95 GLY A C 1
ATOM 741 O O . GLY A 1 95 ? 6.691 9.703 -6.625 1 93.44 95 GLY A O 1
ATOM 742 N N . VAL A 1 96 ? 5.875 9.883 -4.555 1 93.69 96 VAL A N 1
ATOM 743 C CA . VAL A 1 96 ? 4.832 10.773 -5.055 1 93.69 96 VAL A CA 1
ATOM 744 C C . VAL A 1 96 ? 4.715 11.992 -4.148 1 93.69 96 VAL A C 1
ATOM 746 O O . VAL A 1 96 ? 4.93 11.898 -2.936 1 93.69 96 VAL A O 1
ATOM 749 N N . THR A 1 97 ? 4.492 13.094 -4.789 1 91.88 97 THR A N 1
ATOM 750 C CA . THR A 1 97 ? 4.188 14.336 -4.086 1 91.88 97 THR A CA 1
ATOM 751 C C . THR A 1 97 ? 2.729 14.727 -4.289 1 91.88 97 THR A C 1
ATOM 753 O O . THR A 1 97 ? 2.18 14.562 -5.379 1 91.88 97 THR A O 1
ATOM 756 N N . PHE A 1 98 ? 2.154 15.195 -3.219 1 90.75 98 PHE A N 1
ATOM 757 C CA . PHE A 1 98 ? 0.765 15.633 -3.309 1 90.75 98 PHE A CA 1
ATOM 758 C C . PHE A 1 98 ? 0.672 17.156 -3.359 1 90.75 98 PHE A C 1
ATOM 760 O O . PHE A 1 98 ? 0.891 17.828 -2.35 1 90.75 98 PHE A O 1
ATOM 767 N N . PRO A 1 99 ? 0.277 17.578 -4.484 1 85.81 99 PRO A N 1
ATOM 768 C CA . PRO A 1 99 ? 0.237 19.031 -4.633 1 85.81 99 PRO A CA 1
ATOM 769 C C . PRO A 1 99 ? -0.885 19.672 -3.824 1 85.81 99 PRO A C 1
ATOM 771 O O . PRO A 1 99 ? -1.794 18.984 -3.359 1 85.81 99 PRO A O 1
ATOM 774 N N . SER A 1 100 ? -0.807 20.938 -3.713 1 83.75 100 SER A N 1
ATOM 775 C CA . SER A 1 100 ? -1.741 21.688 -2.885 1 83.75 100 SER A CA 1
ATOM 776 C C . SER A 1 100 ? -3.146 21.672 -3.477 1 83.75 100 SER A C 1
ATOM 778 O O . SER A 1 100 ? -4.125 21.938 -2.775 1 83.75 100 SER A O 1
ATOM 780 N N . GLU A 1 101 ? -3.26 21.344 -4.801 1 82.44 101 GLU A N 1
ATOM 781 C CA . GLU A 1 101 ? -4.566 21.25 -5.445 1 82.44 101 GLU A CA 1
ATOM 782 C C . GLU A 1 101 ? -5.34 20.031 -4.957 1 82.44 101 GLU A C 1
ATOM 784 O O . GLU A 1 101 ? -6.562 19.969 -5.082 1 82.44 101 GLU A O 1
ATOM 789 N N . TYR A 1 102 ? -4.531 19.078 -4.402 1 77.62 102 TYR A N 1
ATOM 790 C CA . TYR A 1 102 ? -5.113 17.875 -3.82 1 77.62 102 TYR A CA 1
ATOM 791 C C . TYR A 1 102 ? -4.648 17.688 -2.379 1 77.62 102 TYR A C 1
ATOM 793 O O . TYR A 1 102 ? -3.83 16.812 -2.09 1 77.62 102 TYR A O 1
ATOM 801 N N . PRO A 1 103 ? -5.316 18.5 -1.66 1 79.44 103 PRO A N 1
ATOM 802 C CA . PRO A 1 103 ? -4.82 18.531 -0.284 1 79.44 103 PRO A CA 1
ATOM 803 C C . PRO A 1 103 ? -5.047 17.219 0.456 1 79.44 103 PRO A C 1
ATOM 805 O O . PRO A 1 103 ? -6.078 16.562 0.266 1 79.44 103 PRO A O 1
ATOM 808 N N . ILE A 1 104 ? -4.051 16.828 1.206 1 85.56 104 ILE A N 1
ATOM 809 C CA . ILE A 1 104 ? -4.152 15.688 2.104 1 85.56 104 ILE A CA 1
ATOM 810 C C . ILE A 1 104 ? -4.508 16.172 3.51 1 85.56 104 ILE A C 1
ATOM 812 O O . ILE A 1 104 ? -3.85 17.047 4.059 1 85.56 104 ILE A O 1
ATOM 816 N N . TYR A 1 105 ? -5.59 15.633 3.965 1 84.31 105 TYR A N 1
ATOM 817 C CA . TYR A 1 105 ? -6.027 15.953 5.316 1 84.31 105 TYR A CA 1
ATOM 818 C C . TYR A 1 105 ? -5.707 14.82 6.281 1 84.31 105 TYR A C 1
ATOM 820 O O . TYR A 1 105 ? -5.258 13.75 5.863 1 84.31 105 TYR A O 1
ATOM 828 N N . GLU A 1 106 ? -5.934 15.062 7.578 1 85.31 106 GLU A N 1
ATOM 829 C CA . GLU A 1 106 ? -5.664 14.086 8.633 1 85.31 106 GLU A CA 1
ATOM 830 C C . GLU A 1 106 ? -6.457 12.797 8.406 1 85.31 106 GLU A C 1
ATOM 832 O O . GLU A 1 106 ? -5.984 11.703 8.719 1 85.31 106 GLU A O 1
ATOM 837 N N . GLU A 1 107 ? -7.566 13.016 7.828 1 88.44 107 GLU A N 1
ATOM 838 C CA . GLU A 1 107 ? -8.453 11.867 7.664 1 88.44 107 GLU A CA 1
ATOM 839 C C . GLU A 1 107 ? -8.273 11.219 6.297 1 88.44 107 GLU A C 1
ATOM 841 O O . GLU A 1 107 ? -8.898 10.203 5.996 1 88.44 107 GLU A O 1
ATOM 846 N N . THR A 1 108 ? -7.406 11.859 5.496 1 90.94 108 THR A N 1
ATOM 847 C CA . THR A 1 108 ? -7.164 11.305 4.168 1 90.94 108 THR A CA 1
ATOM 848 C C . THR A 1 108 ? -6.457 9.953 4.266 1 90.94 108 THR A C 1
ATOM 850 O O . THR A 1 108 ? -5.543 9.789 5.078 1 90.94 108 THR A O 1
ATOM 853 N N . LYS A 1 109 ? -6.906 9.023 3.557 1 94.81 109 LYS A N 1
ATOM 854 C CA . LYS A 1 109 ? -6.254 7.727 3.461 1 94.81 109 LYS A CA 1
ATOM 855 C C . LYS A 1 109 ? -5.535 7.566 2.123 1 94.81 109 LYS A C 1
ATOM 857 O O . LYS A 1 109 ? -6.039 8.008 1.089 1 94.81 109 LYS A O 1
ATOM 862 N N . ILE A 1 110 ? -4.391 7.031 2.201 1 96 110 ILE A N 1
ATOM 863 C CA . ILE A 1 110 ? -3.672 6.695 0.977 1 96 110 ILE A CA 1
ATOM 864 C C . ILE A 1 110 ? -3.619 5.18 0.809 1 96 110 ILE A C 1
ATOM 866 O O . ILE A 1 110 ? -3.262 4.457 1.743 1 96 110 ILE A O 1
ATOM 870 N N . LYS A 1 111 ? -3.93 4.758 -0.331 1 97.19 111 LYS A N 1
ATOM 871 C CA . LYS A 1 111 ? -4.004 3.324 -0.597 1 97.19 111 LYS A CA 1
ATOM 872 C C . LYS A 1 111 ? -3.018 2.914 -1.687 1 97.19 111 LYS A C 1
ATOM 874 O O . LYS A 1 111 ? -2.971 3.531 -2.752 1 97.19 111 LYS A O 1
ATOM 879 N N . LEU A 1 112 ? -2.256 1.935 -1.414 1 98.12 112 LEU A N 1
ATOM 880 C CA . LEU A 1 112 ? -1.438 1.255 -2.412 1 98.12 112 LEU A CA 1
ATOM 881 C C . LEU A 1 112 ? -1.996 -0.13 -2.721 1 98.12 112 LEU A C 1
ATOM 883 O O . LEU A 1 112 ? -2.197 -0.94 -1.814 1 98.12 112 LEU A O 1
ATOM 887 N N . THR A 1 113 ? -2.256 -0.409 -3.98 1 97.75 113 THR A N 1
ATOM 888 C CA . THR A 1 113 ? -2.781 -1.714 -4.367 1 97.75 113 THR A CA 1
ATOM 889 C C . THR A 1 113 ? -1.811 -2.432 -5.301 1 97.75 113 THR A C 1
ATOM 891 O O . THR A 1 113 ? -1.434 -1.896 -6.348 1 97.75 113 THR A O 1
ATOM 894 N N . VAL A 1 114 ? -1.449 -3.572 -4.898 1 97.19 114 VAL A N 1
ATOM 895 C CA . VAL A 1 114 ? -0.593 -4.426 -5.719 1 97.19 114 VAL A CA 1
ATOM 896 C C . VAL A 1 114 ? -1.451 -5.387 -6.535 1 97.19 114 VAL A C 1
ATOM 898 O O . VAL A 1 114 ? -2.264 -6.129 -5.98 1 97.19 114 VAL A O 1
ATOM 901 N N . TYR A 1 115 ? -1.217 -5.359 -7.82 1 94.19 115 TYR A N 1
ATOM 902 C CA . TYR A 1 115 ? -1.955 -6.23 -8.727 1 94.19 115 TYR A CA 1
ATOM 903 C C . TYR A 1 115 ? -1.071 -7.363 -9.234 1 94.19 115 TYR A C 1
ATOM 905 O O . TYR A 1 115 ? 0.108 -7.152 -9.531 1 94.19 115 TYR A O 1
ATOM 913 N N . MET B 1 1 ? 46.719 14.586 66.438 1 26.06 1 MET B N 1
ATOM 914 C CA . MET B 1 1 ? 45.719 15.023 65.5 1 26.06 1 MET B CA 1
ATOM 915 C C . MET B 1 1 ? 45.875 14.305 64.125 1 26.06 1 MET B C 1
ATOM 917 O O . MET B 1 1 ? 46.719 14.703 63.344 1 26.06 1 MET B O 1
ATOM 921 N N . GLU B 1 2 ? 45.906 12.969 64.125 1 28.39 2 GLU B N 1
ATOM 922 C CA . GLU B 1 2 ? 46.375 11.898 63.281 1 28.39 2 GLU B CA 1
ATOM 923 C C . GLU B 1 2 ? 45.531 11.781 62 1 28.39 2 GLU B C 1
ATOM 925 O O . GLU B 1 2 ? 45.688 10.828 61.25 1 28.39 2 GLU B O 1
ATOM 930 N N . ILE B 1 3 ? 44.75 12.812 61.656 1 29.02 3 ILE B N 1
ATOM 931 C CA . ILE B 1 3 ? 43.531 12.453 60.938 1 29.02 3 ILE B CA 1
ATOM 932 C C . ILE B 1 3 ? 43.906 11.984 59.531 1 29.02 3 ILE B C 1
ATOM 934 O O . ILE B 1 3 ? 43 11.648 58.75 1 29.02 3 ILE B O 1
ATOM 938 N N . LYS B 1 4 ? 45.031 12.227 58.938 1 31.36 4 LYS B N 1
ATOM 939 C CA . LYS B 1 4 ? 45 12.562 57.531 1 31.36 4 LYS B CA 1
ATOM 940 C C . LYS B 1 4 ? 44.719 11.328 56.688 1 31.36 4 LYS B C 1
ATOM 942 O O . LYS B 1 4 ? 45.562 10.891 55.906 1 31.36 4 LYS B O 1
ATOM 947 N N . GLU B 1 5 ? 44.188 10.273 57.312 1 26.11 5 GLU B N 1
ATOM 948 C CA . GLU B 1 5 ? 44.5 9.086 56.5 1 26.11 5 GLU B CA 1
ATOM 949 C C . GLU B 1 5 ? 44.062 9.258 55.062 1 26.11 5 GLU B C 1
ATOM 951 O O . GLU B 1 5 ? 44.906 9.281 54.156 1 26.11 5 GLU B O 1
ATOM 956 N N . GLU B 1 6 ? 43.219 8.312 54.562 1 27.98 6 GLU B N 1
ATOM 957 C CA . GLU B 1 6 ? 43.25 7.238 53.562 1 27.98 6 GLU B CA 1
ATOM 958 C C . GLU B 1 6 ? 42.688 7.688 52.219 1 27.98 6 GLU B C 1
ATOM 960 O O . GLU B 1 6 ? 43.344 7.555 51.188 1 27.98 6 GLU B O 1
ATOM 965 N N . GLY B 1 7 ? 41.438 7.176 51.781 1 25.25 7 GLY B N 1
ATOM 966 C CA . GLY B 1 7 ? 41.156 6.145 50.781 1 25.25 7 GLY B CA 1
ATOM 967 C C . GLY B 1 7 ? 40.656 6.703 49.469 1 25.25 7 GLY B C 1
ATOM 968 O O . GLY B 1 7 ? 40.219 5.949 48.594 1 25.25 7 GLY B O 1
ATOM 969 N N . ALA B 1 8 ? 40.344 8.031 49.344 1 23.95 8 ALA B N 1
ATOM 970 C CA . ALA B 1 8 ? 39.156 8.211 48.531 1 23.95 8 ALA B CA 1
ATOM 971 C C . ALA B 1 8 ? 39.344 7.625 47.125 1 23.95 8 ALA B C 1
ATOM 973 O O . ALA B 1 8 ? 40.5 7.379 46.719 1 23.95 8 ALA B O 1
ATOM 974 N N . SER B 1 9 ? 38.562 8.281 46.094 1 26.55 9 SER B N 1
ATOM 975 C CA . SER B 1 9 ? 37.562 7.984 45.062 1 26.55 9 SER B CA 1
ATOM 976 C C . SER B 1 9 ? 38.25 7.668 43.719 1 26.55 9 SER B C 1
ATOM 978 O O . SER B 1 9 ? 39.281 8.25 43.406 1 26.55 9 SER B O 1
ATOM 980 N N . GLU B 1 10 ? 38.062 6.414 43.219 1 27.59 10 GLU B N 1
ATOM 981 C CA . GLU B 1 10 ? 38.156 5.719 41.938 1 27.59 10 GLU B CA 1
ATOM 982 C C . GLU B 1 10 ? 37.781 6.645 40.781 1 27.59 10 GLU B C 1
ATOM 984 O O . GLU B 1 10 ? 36.812 7.395 40.875 1 27.59 10 GLU B O 1
ATOM 989 N N . GLU B 1 11 ? 38.781 7.199 40.156 1 29.55 11 GLU B N 1
ATOM 990 C CA . GLU B 1 11 ? 38.688 7.855 38.875 1 29.55 11 GLU B CA 1
ATOM 991 C C . GLU B 1 11 ? 37.719 7.117 37.938 1 29.55 11 GLU B C 1
ATOM 993 O O . GLU B 1 11 ? 37.844 5.906 37.75 1 29.55 11 GLU B O 1
ATOM 998 N N . GLY B 1 12 ? 36.375 7.453 37.875 1 26.2 12 GLY B N 1
ATOM 999 C CA . GLY B 1 12 ? 35.312 7.129 36.938 1 26.2 12 GLY B CA 1
ATOM 1000 C C . GLY B 1 12 ? 35.719 7.258 35.469 1 26.2 12 GLY B C 1
ATOM 1001 O O . GLY B 1 12 ? 35.812 8.367 34.938 1 26.2 12 GLY B O 1
ATOM 1002 N N . GLN B 1 13 ? 36.906 6.887 35.094 1 25.59 13 GLN B N 1
ATOM 1003 C CA . GLN B 1 13 ? 37.094 7.129 33.688 1 25.59 13 GLN B CA 1
ATOM 1004 C C . GLN B 1 13 ? 35.875 6.648 32.875 1 25.59 13 GLN B C 1
ATOM 1006 O O . GLN B 1 13 ? 35.375 5.547 33.125 1 25.59 13 GLN B O 1
ATOM 1011 N N . HIS B 1 14 ? 35 7.633 32.406 1 26.47 14 HIS B N 1
ATOM 1012 C CA . HIS B 1 14 ? 33.906 7.637 31.453 1 26.47 14 HIS B CA 1
ATOM 1013 C C . HIS B 1 14 ? 34.25 6.816 30.203 1 26.47 14 HIS B C 1
ATOM 1015 O O . HIS B 1 14 ? 35.375 6.918 29.688 1 26.47 14 HIS B O 1
ATOM 1021 N N . PHE B 1 15 ? 33.812 5.574 30.109 1 27.17 15 PHE B N 1
ATOM 1022 C CA . PHE B 1 15 ? 33.719 4.68 28.969 1 27.17 15 PHE B CA 1
ATOM 1023 C C . PHE B 1 15 ? 33.219 5.43 27.734 1 27.17 15 PHE B C 1
ATOM 1025 O O . PHE B 1 15 ? 32.062 5.836 27.672 1 27.17 15 PHE B O 1
ATOM 1032 N N . LEU B 1 16 ? 34 6.398 27.203 1 29.03 16 LEU B N 1
ATOM 1033 C CA . LEU B 1 16 ? 33.594 6.902 25.906 1 29.03 16 LEU B CA 1
ATOM 1034 C C . LEU B 1 16 ? 33.25 5.754 24.953 1 29.03 16 LEU B C 1
ATOM 1036 O O . LEU B 1 16 ? 34.094 4.883 24.703 1 29.03 16 LEU B O 1
ATOM 1040 N N . PRO B 1 17 ? 31.984 5.254 25 1 28.56 17 PRO B N 1
ATOM 1041 C CA . PRO B 1 17 ? 31.656 4.242 24 1 28.56 17 PRO B CA 1
ATOM 1042 C C . PRO B 1 17 ? 32.062 4.664 22.594 1 28.56 17 PRO B C 1
ATOM 1044 O O . PRO B 1 17 ? 31.844 5.812 22.188 1 28.56 17 PRO B O 1
ATOM 1047 N N . THR B 1 18 ? 33.281 4.348 22.125 1 27.89 18 THR B N 1
ATOM 1048 C CA . THR B 1 18 ? 33.625 4.488 20.719 1 27.89 18 THR B CA 1
ATOM 1049 C C . THR B 1 18 ? 32.469 4.074 19.828 1 27.89 18 THR B C 1
ATOM 1051 O O . THR B 1 18 ? 31.984 2.938 19.906 1 27.89 18 THR B O 1
ATOM 1054 N N . ALA B 1 19 ? 31.578 5.012 19.344 1 28.31 19 ALA B N 1
ATOM 1055 C CA . ALA B 1 19 ? 30.5 4.93 18.344 1 28.31 19 ALA B CA 1
ATOM 1056 C C . ALA B 1 19 ? 30.984 4.23 17.078 1 28.31 19 ALA B C 1
ATOM 1058 O O . ALA B 1 19 ? 31.812 4.766 16.344 1 28.31 19 ALA B O 1
ATOM 1059 N N . GLN B 1 20 ? 31.297 2.984 17.062 1 28.73 20 GLN B N 1
ATOM 1060 C CA . GLN B 1 20 ? 31.516 2.303 15.797 1 28.73 20 GLN B CA 1
ATOM 1061 C C . GLN B 1 20 ? 30.547 2.785 14.727 1 28.73 20 GLN B C 1
ATOM 1063 O O . GLN B 1 20 ? 29.344 2.916 14.992 1 28.73 20 GLN B O 1
ATOM 1068 N N . ALA B 1 21 ? 30.969 3.496 13.719 1 30.97 21 ALA B N 1
ATOM 1069 C CA . ALA B 1 21 ? 30.422 4.012 12.461 1 30.97 21 ALA B CA 1
ATOM 1070 C C . ALA B 1 21 ? 29.484 2.998 11.805 1 30.97 21 ALA B C 1
ATOM 1072 O O . ALA B 1 21 ? 29.859 1.835 11.625 1 30.97 21 ALA B O 1
ATOM 1073 N N . ASN B 1 22 ? 28.141 3.189 11.898 1 30.7 22 ASN B N 1
ATOM 1074 C CA . ASN B 1 22 ? 26.906 2.553 11.469 1 30.7 22 ASN B CA 1
ATOM 1075 C C . ASN B 1 22 ? 26.984 2.104 10.016 1 30.7 22 ASN B C 1
ATOM 1077 O O . ASN B 1 22 ? 27.219 2.918 9.117 1 30.7 22 ASN B O 1
ATOM 1081 N N . ASP B 1 23 ? 27.547 0.946 9.734 1 33.03 23 ASP B N 1
ATOM 1082 C CA . ASP B 1 23 ? 27.375 0.246 8.461 1 33.03 23 ASP B CA 1
ATOM 1083 C C . ASP B 1 23 ? 26 0.524 7.859 1 33.03 23 ASP B C 1
ATOM 1085 O O . ASP B 1 23 ? 25.047 0.817 8.586 1 33.03 23 ASP B O 1
ATOM 1089 N N . PRO B 1 24 ? 25.906 0.855 6.59 1 34.84 24 PRO B N 1
ATOM 1090 C CA . PRO B 1 24 ? 24.594 1.009 5.965 1 34.84 24 PRO B CA 1
ATOM 1091 C C . PRO B 1 24 ? 23.578 -0.028 6.453 1 34.84 24 PRO B C 1
ATOM 1093 O O . PRO B 1 24 ? 23.875 -1.229 6.426 1 34.84 24 PRO B O 1
ATOM 1096 N N . GLY B 1 25 ? 22.938 0.126 7.59 1 33.62 25 GLY B N 1
ATOM 1097 C CA . G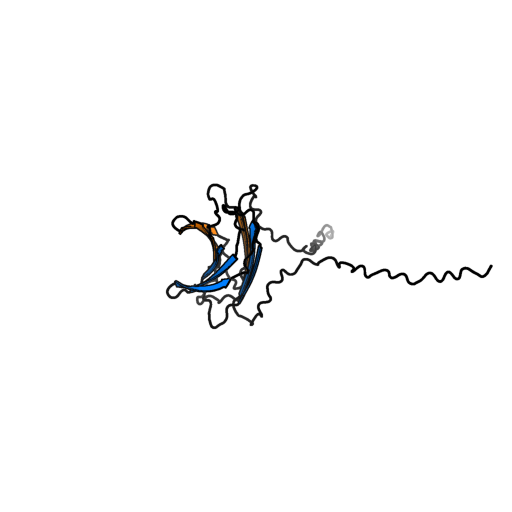LY B 1 25 ? 21.922 -0.574 8.359 1 33.62 25 GLY B CA 1
ATOM 1098 C C . GLY B 1 25 ? 20.984 -1.414 7.5 1 33.62 25 GLY B C 1
ATOM 1099 O O . GLY B 1 25 ? 20.469 -0.939 6.492 1 33.62 25 GLY B O 1
ATOM 1100 N N . ASP B 1 26 ? 21.266 -2.732 7.297 1 36.03 26 ASP B N 1
ATOM 1101 C CA . ASP B 1 26 ? 20.266 -3.723 6.887 1 36.03 26 ASP B CA 1
ATOM 1102 C C . ASP B 1 26 ? 18.875 -3.326 7.359 1 36.03 26 ASP B C 1
ATOM 1104 O O . ASP B 1 26 ? 18.656 -3.084 8.547 1 36.03 26 ASP B O 1
ATOM 1108 N N . CYS B 1 27 ? 18.156 -2.5 6.625 1 37.94 27 CYS B N 1
ATOM 1109 C CA . CYS B 1 27 ? 16.734 -2.391 6.938 1 37.94 27 CYS B CA 1
ATOM 1110 C C . CYS B 1 27 ? 16.219 -3.68 7.559 1 37.94 27 CYS B C 1
ATOM 1112 O O . CYS B 1 27 ? 16.25 -4.738 6.926 1 37.94 27 CYS B O 1
ATOM 1114 N N . GLN B 1 28 ? 16.516 -4.004 8.797 1 38.94 28 GLN B N 1
ATOM 1115 C CA . GLN B 1 28 ? 16.016 -5.141 9.562 1 38.94 28 GLN B CA 1
ATOM 1116 C C . GLN B 1 28 ? 14.547 -5.418 9.242 1 38.94 28 GLN B C 1
ATOM 1118 O O . GLN B 1 28 ? 13.656 -4.68 9.672 1 38.94 28 GLN B O 1
ATOM 1123 N N . PHE B 1 29 ? 14.258 -5.688 7.988 1 46.66 29 PHE B N 1
ATOM 1124 C CA . PHE B 1 29 ? 12.945 -6.273 7.766 1 46.66 29 PHE B CA 1
ATOM 1125 C C . PHE B 1 29 ? 12.617 -7.297 8.844 1 46.66 29 PHE B C 1
ATOM 1127 O O . PHE B 1 29 ? 13.508 -7.977 9.352 1 46.66 29 PHE B O 1
ATOM 1134 N N . THR B 1 30 ? 11.766 -6.98 9.742 1 47.59 30 THR B N 1
ATOM 1135 C CA . THR B 1 30 ? 11.32 -8.055 10.625 1 47.59 30 THR B CA 1
ATOM 1136 C C . THR B 1 30 ? 11.375 -9.398 9.914 1 47.59 30 THR B C 1
ATOM 1138 O O . THR B 1 30 ? 10.93 -9.523 8.773 1 47.59 30 THR B O 1
ATOM 1141 N N . SER B 1 31 ? 12.438 -10.117 10.25 1 44.28 31 SER B N 1
ATOM 1142 C CA . SER B 1 31 ? 12.719 -11.469 9.773 1 44.28 31 SER B CA 1
ATOM 1143 C C . SER B 1 31 ? 11.469 -12.344 9.836 1 44.28 31 SER B C 1
ATOM 1145 O O . SER B 1 31 ? 11.062 -12.773 10.922 1 44.28 31 SER B O 1
ATOM 1147 N N . ILE B 1 32 ? 10.484 -11.93 9.07 1 52.75 32 ILE B N 1
ATOM 1148 C CA . ILE B 1 32 ? 9.414 -12.922 8.992 1 52.75 32 ILE B CA 1
ATOM 1149 C C . ILE B 1 32 ? 10.016 -14.305 8.758 1 52.75 32 ILE B C 1
ATOM 1151 O O . ILE B 1 32 ? 10.867 -14.484 7.879 1 52.75 32 ILE B O 1
ATOM 1155 N N . GLN B 1 33 ? 10.117 -15.094 9.922 1 50.31 33 GLN B N 1
ATOM 1156 C CA . GLN B 1 33 ? 10.484 -16.484 9.68 1 50.31 33 GLN B CA 1
ATOM 1157 C C . GLN B 1 33 ? 9.953 -16.969 8.336 1 50.31 33 GLN B C 1
ATOM 1159 O O . GLN B 1 33 ? 8.742 -16.969 8.102 1 50.31 33 GLN B O 1
ATOM 1164 N N . LYS B 1 34 ? 10.805 -16.891 7.398 1 58.75 34 LYS B N 1
ATOM 1165 C CA . LYS B 1 34 ? 10.484 -17.25 6.02 1 58.75 34 LYS B CA 1
ATOM 1166 C C . LYS B 1 34 ? 10.281 -18.75 5.871 1 58.75 34 LYS B C 1
ATOM 1168 O O . LYS B 1 34 ? 11.148 -19.547 6.266 1 58.75 34 LYS B O 1
ATOM 1173 N N . THR B 1 35 ? 8.984 -19.25 5.949 1 63.94 35 THR B N 1
ATOM 1174 C CA . THR B 1 35 ? 8.789 -20.578 5.387 1 63.94 35 THR B CA 1
ATOM 1175 C C . THR B 1 35 ? 9.125 -20.578 3.898 1 63.94 35 THR B C 1
ATOM 1177 O O . THR B 1 35 ? 8.758 -19.672 3.166 1 63.94 35 THR B O 1
ATOM 1180 N N . PRO B 1 36 ? 9.992 -21.484 3.475 1 69.5 36 PRO B N 1
ATOM 1181 C CA . PRO B 1 36 ? 10.391 -21.5 2.066 1 69.5 36 PRO B CA 1
ATOM 1182 C C . PRO B 1 36 ? 9.195 -21.5 1.114 1 69.5 36 PRO B C 1
ATOM 1184 O O . PRO B 1 36 ? 8.172 -22.125 1.399 1 69.5 36 PRO B O 1
ATOM 1187 N N . ASN B 1 37 ? 9.125 -20.625 0.072 1 78.88 37 ASN B N 1
ATOM 1188 C CA . ASN B 1 37 ? 8.273 -20.594 -1.108 1 78.88 37 ASN B CA 1
ATOM 1189 C C . ASN B 1 37 ? 6.934 -19.922 -0.814 1 78.88 37 ASN B C 1
ATOM 1191 O O . ASN B 1 37 ? 6.016 -19.969 -1.637 1 78.88 37 ASN B O 1
ATOM 1195 N N . GLU B 1 38 ? 6.812 -19.5 0.387 1 88.25 38 GLU B N 1
ATOM 1196 C CA . GLU B 1 38 ? 5.574 -18.766 0.625 1 88.25 38 GLU B CA 1
ATOM 1197 C C . GLU B 1 38 ? 5.684 -17.328 0.113 1 88.25 38 GLU B C 1
ATOM 1199 O O . GLU B 1 38 ? 6.711 -16.672 0.295 1 88.25 38 GLU B O 1
ATOM 1204 N N . PRO B 1 39 ? 4.598 -16.922 -0.513 1 91.81 39 PRO B N 1
ATOM 1205 C CA . PRO B 1 39 ? 4.645 -15.531 -0.954 1 91.81 39 PRO B CA 1
ATOM 1206 C C . PRO B 1 39 ? 4.902 -14.562 0.194 1 91.81 39 PRO B C 1
ATOM 1208 O O . PRO B 1 39 ? 4.43 -14.781 1.312 1 91.81 39 PRO B O 1
ATOM 1211 N N . GLN B 1 40 ? 5.711 -13.586 -0.127 1 94.25 40 GLN B N 1
ATOM 1212 C CA . GLN B 1 40 ? 6.062 -12.57 0.865 1 94.25 40 GLN B CA 1
ATOM 1213 C C . GLN B 1 40 ? 5.91 -11.164 0.293 1 94.25 40 GLN B C 1
ATOM 1215 O O . GLN B 1 40 ? 6.051 -10.961 -0.915 1 94.25 40 GLN B O 1
ATOM 1220 N N . LEU B 1 41 ? 5.613 -10.258 1.187 1 95.94 41 LEU B N 1
ATOM 1221 C CA . LEU B 1 41 ? 5.617 -8.828 0.903 1 95.94 41 LEU B CA 1
ATOM 1222 C C . LEU B 1 41 ? 6.465 -8.07 1.921 1 95.94 41 LEU B C 1
ATOM 1224 O O . LEU B 1 41 ? 6.34 -8.297 3.127 1 95.94 41 LEU B O 1
ATOM 1228 N N . GLU B 1 42 ? 7.383 -7.254 1.436 1 96.69 42 GLU B N 1
ATOM 1229 C CA . GLU B 1 42 ? 8.203 -6.387 2.277 1 96.69 42 GLU B CA 1
ATOM 1230 C C . GLU B 1 42 ? 8.195 -4.949 1.755 1 96.69 42 GLU B C 1
ATOM 1232 O O . GLU B 1 42 ? 8.32 -4.723 0.549 1 96.69 42 GLU B O 1
ATOM 1237 N N . PHE B 1 43 ? 8.094 -4.023 2.682 1 96.94 43 PHE B N 1
ATOM 1238 C CA . PHE B 1 43 ? 8.164 -2.656 2.182 1 96.94 43 PHE B CA 1
ATOM 1239 C C . PHE B 1 43 ? 8.734 -1.721 3.24 1 96.94 43 PHE B C 1
ATOM 1241 O O . PHE B 1 43 ? 8.656 -2.008 4.438 1 96.94 43 PHE B O 1
ATOM 1248 N N . ILE B 1 44 ? 9.328 -0.7 2.752 1 97.38 44 ILE B N 1
ATOM 1249 C CA . ILE B 1 44 ? 9.664 0.517 3.486 1 97.38 44 ILE B CA 1
ATOM 1250 C C . ILE B 1 44 ? 8.844 1.686 2.939 1 97.38 44 ILE B C 1
ATOM 1252 O O . ILE B 1 44 ? 8.914 1.997 1.749 1 97.38 44 ILE B O 1
ATOM 1256 N N . LEU B 1 45 ? 8.102 2.252 3.793 1 97.88 45 LEU B N 1
ATOM 1257 C CA . LEU B 1 45 ? 7.207 3.326 3.373 1 97.88 45 LEU B CA 1
ATOM 1258 C C . LEU B 1 45 ? 7.387 4.559 4.258 1 97.88 45 LEU B C 1
ATOM 1260 O O . LEU B 1 45 ? 7.309 4.461 5.484 1 97.88 45 LEU B O 1
ATOM 1264 N N . ALA B 1 46 ? 7.672 5.656 3.553 1 97.38 46 ALA B N 1
ATOM 1265 C CA . ALA B 1 46 ? 7.879 6.91 4.273 1 97.38 46 ALA B CA 1
ATOM 1266 C C . ALA B 1 46 ? 6.926 7.996 3.779 1 97.38 46 ALA B C 1
ATOM 1268 O O . ALA B 1 46 ? 6.684 8.117 2.576 1 97.38 46 ALA B O 1
ATOM 1269 N N . CYS B 1 47 ? 6.363 8.664 4.738 1 95.12 47 CYS B N 1
ATOM 1270 C CA . CYS B 1 47 ? 5.637 9.891 4.43 1 95.12 47 CYS B CA 1
ATOM 1271 C C . CYS B 1 47 ? 6.383 11.109 4.957 1 95.12 47 CYS B C 1
ATOM 1273 O O . CYS B 1 47 ? 7.094 11.031 5.961 1 95.12 47 CYS B O 1
ATOM 1275 N N . LYS B 1 48 ? 6.191 12.195 4.219 1 92.88 48 LYS B N 1
ATOM 1276 C CA . LYS B 1 48 ? 6.855 13.43 4.621 1 92.88 48 LYS B CA 1
ATOM 1277 C C . LYS B 1 48 ? 5.895 14.617 4.562 1 92.88 48 LYS B C 1
ATOM 1279 O O . LYS B 1 48 ? 5.102 14.734 3.625 1 92.88 48 LYS B O 1
ATOM 1284 N N . ASP B 1 49 ? 6.02 15.477 5.648 1 91.06 49 ASP B N 1
ATOM 1285 C CA . ASP B 1 49 ? 5.312 16.75 5.715 1 91.06 49 ASP B CA 1
ATOM 1286 C C . ASP B 1 49 ? 3.799 16.547 5.699 1 91.06 49 ASP B C 1
ATOM 1288 O O . ASP B 1 49 ? 3.082 17.219 4.965 1 91.06 49 ASP B O 1
ATOM 1292 N N . LEU B 1 50 ? 3.385 15.5 6.426 1 89.12 50 LEU B N 1
ATOM 1293 C CA . LEU B 1 50 ? 1.946 15.305 6.562 1 89.12 50 LEU B CA 1
ATOM 1294 C C . LEU B 1 50 ? 1.3 16.484 7.273 1 89.12 50 LEU B C 1
ATOM 1296 O O . LEU B 1 50 ? 1.957 17.188 8.047 1 89.12 50 LEU B O 1
ATOM 1300 N N . VAL B 1 51 ? 0.05 16.734 6.914 1 81.38 51 VAL B N 1
ATOM 1301 C CA . VAL B 1 51 ? -0.661 17.859 7.516 1 81.38 51 VAL B CA 1
ATOM 1302 C C . VAL B 1 51 ? -0.864 17.594 9.008 1 81.38 51 VAL B C 1
ATOM 1304 O O . VAL B 1 51 ? -1.224 16.484 9.414 1 81.38 51 VAL B O 1
ATOM 1307 N N . ALA B 1 52 ? -0.538 18.531 9.734 1 73.38 52 ALA B N 1
ATOM 1308 C CA . ALA B 1 52 ? -0.715 18.422 11.18 1 73.38 52 ALA B CA 1
ATOM 1309 C C . ALA B 1 52 ? -2.195 18.406 11.555 1 73.38 52 ALA B C 1
ATOM 1311 O O . ALA B 1 52 ? -3.021 19.016 10.875 1 73.38 52 ALA B O 1
ATOM 1312 N N . PRO B 1 53 ? -2.416 17.609 12.539 1 73.12 53 PRO B N 1
ATOM 1313 C CA . PRO B 1 53 ? -3.812 17.531 12.969 1 73.12 53 PRO B CA 1
ATOM 1314 C C . PRO B 1 53 ? -4.387 18.891 13.367 1 73.12 53 PRO B C 1
ATOM 1316 O O . PRO B 1 53 ? -3.646 19.766 13.82 1 73.12 53 PRO B O 1
ATOM 1319 N N . VAL B 1 54 ? -5.609 19 13.008 1 69.62 54 VAL B N 1
ATOM 1320 C CA . VAL B 1 54 ? -6.309 20.25 13.305 1 69.62 54 VAL B CA 1
ATOM 1321 C C . VAL B 1 54 ? -6.492 20.391 14.812 1 69.62 54 VAL B C 1
ATOM 1323 O O . VAL B 1 54 ? -6.41 21.484 15.359 1 69.62 54 VAL B O 1
ATOM 1326 N N . ARG B 1 55 ? -6.707 19.219 15.375 1 71.69 55 ARG B N 1
ATOM 1327 C CA . ARG B 1 55 ? -6.934 19.281 16.812 1 71.69 55 ARG B CA 1
ATOM 1328 C C . ARG B 1 55 ? -5.645 19 17.578 1 71.69 55 ARG B C 1
ATOM 1330 O O . ARG B 1 55 ? -4.621 18.656 16.984 1 71.69 55 ARG B O 1
ATOM 1337 N N . ASP B 1 56 ? -5.68 19.469 18.781 1 72.44 56 ASP B N 1
ATOM 1338 C CA . ASP B 1 56 ? -4.574 19.266 19.719 1 72.44 56 ASP B CA 1
ATOM 1339 C C . ASP B 1 56 ? -4.32 17.766 19.938 1 72.44 56 ASP B C 1
ATOM 1341 O O . ASP B 1 56 ? -4.09 17.344 21.078 1 72.44 56 ASP B O 1
ATOM 1345 N N . ARG B 1 57 ? -4.527 17.062 18.844 1 77.62 57 ARG B N 1
ATOM 1346 C CA . ARG B 1 57 ? -4.207 15.648 18.984 1 77.62 57 ARG B CA 1
ATOM 1347 C C . ARG B 1 57 ? -2.951 15.289 18.188 1 77.62 57 ARG B C 1
ATOM 1349 O O . ARG B 1 57 ? -2.582 16 17.25 1 77.62 57 ARG B O 1
ATOM 1356 N N . LYS B 1 58 ? -2.236 14.344 18.672 1 85.69 58 LYS B N 1
ATOM 1357 C CA . LYS B 1 58 ? -1.048 13.844 17.984 1 85.69 58 LYS B CA 1
ATOM 1358 C C . LYS B 1 58 ? -1.416 13.156 16.672 1 85.69 58 LYS B C 1
ATOM 1360 O O . LYS B 1 58 ? -2.48 12.547 16.562 1 85.69 58 LYS B O 1
ATOM 1365 N N . LEU B 1 59 ? -0.682 13.438 15.711 1 88.75 59 LEU B N 1
ATOM 1366 C CA . LEU B 1 59 ? -0.868 12.734 14.445 1 88.75 59 LEU B CA 1
ATOM 1367 C C . LEU B 1 59 ? -0.499 11.266 14.578 1 88.75 59 LEU B C 1
ATOM 1369 O O . LEU B 1 59 ? 0.652 10.93 14.875 1 88.75 59 LEU B O 1
ATOM 1373 N N . ASN B 1 60 ? -1.496 10.406 14.516 1 91.5 60 ASN B N 1
ATOM 1374 C CA . ASN B 1 60 ? -1.297 8.961 14.547 1 91.5 60 ASN B CA 1
ATOM 1375 C C . ASN B 1 60 ? -1.479 8.344 13.164 1 91.5 60 ASN B C 1
ATOM 1377 O O . ASN B 1 60 ? -2.479 8.602 12.492 1 91.5 60 ASN B O 1
ATOM 1381 N N . THR B 1 61 ? -0.421 7.598 12.844 1 94.94 61 THR B N 1
ATOM 1382 C CA . THR B 1 61 ? -0.509 6.977 11.531 1 94.94 61 THR B CA 1
ATOM 1383 C C . THR B 1 61 ? -0.158 5.496 11.602 1 94.94 61 THR B C 1
ATOM 1385 O O . THR B 1 61 ? 0.577 5.07 12.5 1 94.94 61 THR B O 1
ATOM 1388 N N . LEU B 1 62 ? -0.711 4.676 10.734 1 96.75 62 LEU B N 1
ATOM 1389 C CA . LEU B 1 62 ? -0.384 3.262 10.57 1 96.75 62 LEU B CA 1
ATOM 1390 C C . LEU B 1 62 ? -0.659 2.799 9.148 1 96.75 62 LEU B C 1
ATOM 1392 O O . LEU B 1 62 ? -1.345 3.486 8.383 1 96.75 62 LEU B O 1
ATOM 1396 N N . VAL B 1 63 ? -0.088 1.691 8.844 1 98.06 63 VAL B N 1
ATOM 1397 C CA . VAL B 1 63 ? -0.36 1.044 7.562 1 98.06 63 VAL B CA 1
ATOM 1398 C C . VAL B 1 63 ? -1.086 -0.279 7.797 1 98.06 63 VAL B C 1
ATOM 1400 O O . VAL B 1 63 ? -0.613 -1.128 8.555 1 98.06 63 VAL B O 1
ATOM 1403 N N . GLN B 1 64 ? -2.227 -0.409 7.215 1 98 64 GLN B N 1
ATOM 1404 C CA . GLN B 1 64 ? -2.973 -1.662 7.262 1 98 64 GLN B CA 1
ATOM 1405 C C . GLN B 1 64 ? -2.797 -2.457 5.973 1 98 64 GLN B C 1
ATOM 1407 O O . GLN B 1 64 ? -2.846 -1.893 4.879 1 98 64 GLN B O 1
ATOM 1412 N N . ILE B 1 65 ? -2.586 -3.727 6.105 1 97.31 65 ILE B N 1
ATOM 1413 C CA . ILE B 1 65 ? -2.426 -4.621 4.961 1 97.31 65 ILE B CA 1
ATOM 1414 C C . ILE B 1 65 ? -3.658 -5.508 4.828 1 97.31 65 ILE B C 1
ATOM 1416 O O . ILE B 1 65 ? -4.062 -6.176 5.785 1 97.31 65 ILE B O 1
ATOM 1420 N N . SER B 1 66 ? -4.215 -5.465 3.633 1 96.38 66 SER B N 1
ATOM 1421 C CA . SER B 1 66 ? -5.379 -6.305 3.354 1 96.38 66 SER B CA 1
ATOM 1422 C C . SER B 1 66 ? -5.195 -7.086 2.057 1 96.38 66 SER B C 1
ATOM 1424 O O . SER B 1 66 ? -4.395 -6.703 1.202 1 96.38 66 SER B O 1
ATOM 1426 N N . VAL B 1 67 ? -5.969 -8.148 2.002 1 94.62 67 VAL B N 1
ATOM 1427 C CA . VAL B 1 67 ? -5.938 -8.992 0.812 1 94.62 67 VAL B CA 1
ATOM 1428 C C . VAL B 1 67 ? -7.332 -9.07 0.198 1 94.62 67 VAL B C 1
ATOM 1430 O O . VAL B 1 67 ? -8.32 -9.281 0.908 1 94.62 67 VAL B O 1
ATOM 1433 N N . ILE B 1 68 ? -7.363 -8.789 -1.119 1 94.19 68 ILE B N 1
ATOM 1434 C CA . ILE B 1 68 ? -8.617 -8.93 -1.85 1 94.19 68 ILE B CA 1
ATOM 1435 C C . ILE B 1 68 ? -8.578 -10.195 -2.703 1 94.19 68 ILE B C 1
ATOM 1437 O O . ILE B 1 68 ? -7.816 -10.281 -3.668 1 94.19 68 ILE B O 1
ATOM 1441 N N . HIS B 1 69 ? -9.43 -11.039 -2.416 1 89.62 69 HIS B N 1
ATOM 1442 C CA . HIS B 1 69 ? -9.477 -12.312 -3.129 1 89.62 69 HIS B CA 1
ATOM 1443 C C . HIS B 1 69 ? -10.375 -12.227 -4.355 1 89.62 69 HIS B C 1
ATOM 1445 O O . HIS B 1 69 ? -11.383 -11.508 -4.344 1 89.62 69 HIS B O 1
ATOM 1451 N N . PRO B 1 70 ? -9.93 -12.938 -5.406 1 85 70 PRO B N 1
ATOM 1452 C CA . PRO B 1 70 ? -10.68 -12.883 -6.66 1 85 70 PRO B CA 1
ATOM 1453 C C . PRO B 1 70 ? -12.109 -13.398 -6.516 1 85 70 PRO B C 1
ATOM 1455 O O . PRO B 1 70 ? -13.016 -12.922 -7.211 1 85 70 PRO B O 1
ATOM 1458 N N . VAL B 1 71 ? -12.273 -14.297 -5.641 1 78.44 71 VAL B N 1
ATOM 1459 C CA . VAL B 1 71 ? -13.617 -14.828 -5.453 1 78.44 71 VAL B CA 1
ATOM 1460 C C . VAL B 1 71 ? -14.469 -13.828 -4.676 1 78.44 71 VAL B C 1
ATOM 1462 O O . VAL B 1 71 ? -14.141 -13.484 -3.535 1 78.44 71 VAL B O 1
ATOM 1465 N N . GLU B 1 72 ? -15.445 -13.391 -5.238 1 81.06 72 GLU B N 1
ATOM 1466 C CA . GLU B 1 72 ? -16.438 -12.508 -4.637 1 81.06 72 GLU B CA 1
ATOM 1467 C C . GLU B 1 72 ? -15.812 -11.172 -4.227 1 81.06 72 GLU B C 1
ATOM 1469 O O . GLU B 1 72 ? -16.484 -10.328 -3.623 1 81.06 72 GLU B O 1
ATOM 1474 N N . GLN B 1 73 ? -14.484 -11.031 -4.508 1 81.06 73 GLN B N 1
ATOM 1475 C CA . GLN B 1 73 ? -13.805 -9.797 -4.137 1 81.06 73 GLN B CA 1
ATOM 1476 C C . GLN B 1 73 ? -13.859 -9.562 -2.631 1 81.06 73 GLN B C 1
ATOM 1478 O O . GLN B 1 73 ? -14.102 -8.445 -2.18 1 81.06 73 GLN B O 1
ATOM 1483 N N . SER B 1 74 ? -13.688 -10.672 -1.944 1 88 74 SER B N 1
ATOM 1484 C CA . SER B 1 74 ? -13.688 -10.594 -0.487 1 88 74 SER B CA 1
ATOM 1485 C C . SER B 1 74 ? -12.414 -9.938 0.031 1 88 74 SER B C 1
ATOM 1487 O O . SER B 1 74 ? -11.328 -10.141 -0.522 1 88 74 SER B O 1
ATOM 1489 N N . LEU B 1 75 ? -12.641 -9.094 0.965 1 91.06 75 LEU B N 1
ATOM 1490 C CA . LEU B 1 75 ? -11.539 -8.375 1.598 1 91.06 75 LEU B CA 1
ATOM 1491 C C . LEU B 1 75 ? -11.195 -8.984 2.949 1 91.06 75 LEU B C 1
ATOM 1493 O O . LEU B 1 75 ? -12.078 -9.219 3.777 1 91.06 75 LEU B O 1
ATOM 1497 N N . THR B 1 76 ? -9.938 -9.312 3.152 1 91.06 76 THR B N 1
ATOM 1498 C CA . THR B 1 76 ? -9.445 -9.82 4.43 1 91.06 76 THR B CA 1
ATOM 1499 C C . THR B 1 76 ? -8.336 -8.922 4.973 1 91.06 76 THR B C 1
ATOM 1501 O O . THR B 1 76 ? -7.355 -8.648 4.281 1 91.06 76 THR B O 1
ATOM 1504 N N . ARG B 1 77 ? -8.555 -8.383 6.18 1 93.88 77 ARG B N 1
ATOM 1505 C CA . ARG B 1 77 ? -7.488 -7.66 6.863 1 93.88 77 ARG B CA 1
ATOM 1506 C C . ARG B 1 77 ? -6.391 -8.617 7.324 1 93.88 77 ARG B C 1
ATOM 1508 O O . ARG B 1 77 ? -6.648 -9.531 8.102 1 93.88 77 ARG B O 1
ATOM 1515 N N . TYR B 1 78 ? -5.234 -8.438 6.902 1 92.5 78 TYR B N 1
ATOM 1516 C CA . TYR B 1 78 ? -4.168 -9.406 7.109 1 92.5 78 TYR B CA 1
ATOM 1517 C C . TYR B 1 78 ? -3.246 -8.977 8.242 1 92.5 78 TYR B C 1
ATOM 1519 O O . TYR B 1 78 ? -2.932 -9.773 9.133 1 92.5 78 TYR B O 1
ATOM 1527 N N . SER B 1 79 ? -2.752 -7.785 8.18 1 93.81 79 SER B N 1
ATOM 1528 C CA . SER B 1 79 ? -1.796 -7.285 9.164 1 93.81 79 SER B CA 1
ATOM 1529 C C . SER B 1 79 ? -1.827 -5.762 9.234 1 93.81 79 SER B C 1
ATOM 1531 O O . SER B 1 79 ? -2.525 -5.113 8.453 1 93.81 79 SER B O 1
ATOM 1533 N N . SER B 1 80 ? -1.146 -5.184 10.242 1 96 80 SER B N 1
ATOM 1534 C CA . SER B 1 80 ? -0.956 -3.746 10.383 1 96 80 SER B CA 1
ATOM 1535 C C . SER B 1 80 ? 0.392 -3.428 11.023 1 96 80 SER B C 1
ATOM 1537 O O . SER B 1 80 ? 0.918 -4.223 11.805 1 96 80 SER B O 1
ATOM 1539 N N . THR B 1 81 ? 0.856 -2.283 10.617 1 95.56 81 THR B N 1
ATOM 1540 C CA . THR B 1 81 ? 2.08 -1.839 11.273 1 95.56 81 THR B CA 1
ATOM 1541 C C . THR B 1 81 ? 1.778 -1.312 12.672 1 95.56 81 THR B C 1
ATOM 1543 O O . THR B 1 81 ? 0.614 -1.183 13.055 1 95.56 81 THR B O 1
ATOM 1546 N N . GLU B 1 82 ? 2.861 -1.1 13.406 1 95.25 82 GLU B N 1
ATOM 1547 C CA . GLU B 1 82 ? 2.689 -0.306 14.617 1 95.25 82 GLU B CA 1
ATOM 1548 C C . GLU B 1 82 ? 2.219 1.108 14.289 1 95.25 82 GLU B C 1
ATOM 1550 O O . GLU B 1 82 ? 2.416 1.592 13.172 1 95.25 82 GLU B O 1
ATOM 1555 N N . ILE B 1 83 ? 1.566 1.646 15.32 1 95.81 83 ILE B N 1
ATOM 1556 C CA . ILE B 1 83 ? 1.136 3.031 15.172 1 95.81 83 ILE B CA 1
ATOM 1557 C C . ILE B 1 83 ? 2.316 3.969 15.422 1 95.81 83 ILE B C 1
ATOM 1559 O O . ILE B 1 83 ? 3.037 3.82 16.406 1 95.81 83 ILE B O 1
ATOM 1563 N N . VAL B 1 84 ? 2.521 4.852 14.492 1 95.38 84 VAL B N 1
ATOM 1564 C CA . VAL B 1 84 ? 3.512 5.906 14.68 1 95.38 84 VAL B CA 1
ATOM 1565 C C . VAL B 1 84 ? 2.822 7.18 15.164 1 95.38 84 VAL B C 1
ATOM 1567 O O . VAL B 1 84 ? 1.89 7.672 14.523 1 95.38 84 VAL B O 1
ATOM 1570 N N . GLU B 1 85 ? 3.252 7.754 16.25 1 92.31 85 GLU B N 1
ATOM 1571 C CA . GLU B 1 85 ? 2.58 8.898 16.859 1 92.31 85 GLU B CA 1
ATOM 1572 C C . GLU B 1 85 ? 3.477 10.133 16.844 1 92.31 85 GLU B C 1
ATOM 1574 O O . GLU B 1 85 ? 4.688 10.031 17.047 1 92.31 85 GLU B O 1
ATOM 1579 N N . GLY B 1 86 ? 2.797 11.289 16.609 1 90.12 86 GLY B N 1
ATOM 1580 C CA . GLY B 1 86 ? 3.414 12.57 16.906 1 90.12 86 GLY B CA 1
ATOM 1581 C C . GLY B 1 86 ? 4.41 13.016 15.859 1 90.12 86 GLY B C 1
ATOM 1582 O O . GLY B 1 86 ? 5.355 13.742 16.156 1 90.12 86 GLY B O 1
ATOM 1583 N N . THR B 1 87 ? 4.375 12.531 14.711 1 91.75 87 THR B N 1
ATOM 1584 C CA . THR B 1 87 ? 5.293 13 13.68 1 91.75 87 THR B CA 1
ATOM 1585 C C . THR B 1 87 ? 4.566 13.188 12.352 1 91.75 87 THR B C 1
ATOM 1587 O O . THR B 1 87 ? 3.652 12.43 12.023 1 91.75 87 THR B O 1
ATOM 1590 N N . ARG B 1 88 ? 5.043 14.109 11.625 1 91.88 88 ARG B N 1
ATOM 1591 C CA . ARG B 1 88 ? 4.52 14.367 10.289 1 91.88 88 ARG B CA 1
ATOM 1592 C C . ARG B 1 88 ? 5.289 13.578 9.234 1 91.88 88 ARG B C 1
ATOM 1594 O O . ARG B 1 88 ? 4.957 13.625 8.047 1 91.88 88 ARG B O 1
ATOM 1601 N N . ASP B 1 89 ? 6.324 12.914 9.68 1 94.5 89 ASP B N 1
ATOM 1602 C CA . ASP B 1 89 ? 7.199 12.164 8.781 1 94.5 89 ASP B CA 1
ATOM 1603 C C . ASP B 1 89 ? 7.32 10.711 9.211 1 94.5 89 ASP B C 1
ATOM 1605 O O . ASP B 1 89 ? 8.43 10.219 9.461 1 94.5 89 ASP B O 1
ATOM 1609 N N . PRO B 1 90 ? 6.25 9.984 9.25 1 95.56 90 PRO B N 1
ATOM 1610 C CA . PRO B 1 90 ? 6.305 8.594 9.703 1 95.56 90 PRO B CA 1
ATOM 1611 C C . PRO B 1 90 ? 7.02 7.68 8.711 1 95.56 90 PRO B C 1
ATOM 1613 O O . PRO B 1 90 ? 6.996 7.934 7.5 1 95.56 90 PRO B O 1
ATOM 1616 N N . LEU B 1 91 ? 7.676 6.73 9.242 1 97.06 91 LEU B N 1
ATOM 1617 C CA . LEU B 1 91 ? 8.359 5.68 8.508 1 97.06 91 LEU B CA 1
ATOM 1618 C C . LEU B 1 91 ? 7.879 4.301 8.945 1 97.06 91 LEU B C 1
ATOM 1620 O O . LEU B 1 91 ? 7.797 4.016 10.141 1 97.06 91 LEU B O 1
ATOM 1624 N N . PHE B 1 92 ? 7.566 3.441 7.949 1 97.19 92 PHE B N 1
ATOM 1625 C CA . PHE B 1 92 ? 7.07 2.1 8.234 1 97.19 92 PHE B CA 1
ATOM 1626 C C . PHE B 1 92 ? 7.953 1.046 7.574 1 97.19 92 PHE B C 1
ATOM 1628 O O . PHE B 1 92 ? 8.266 1.147 6.387 1 97.19 92 PHE B O 1
ATOM 1635 N N . LEU B 1 93 ? 8.375 0.08 8.352 1 95.38 93 LEU B N 1
ATOM 1636 C CA . LEU B 1 93 ? 9.078 -1.107 7.879 1 95.38 93 LEU B CA 1
ATOM 1637 C C . LEU B 1 93 ? 8.312 -2.373 8.234 1 95.38 93 LEU B C 1
ATOM 1639 O O . LEU B 1 93 ? 8.086 -2.654 9.414 1 95.38 93 LEU B O 1
ATOM 1643 N N . THR B 1 94 ? 7.902 -3.111 7.172 1 93.62 94 THR B N 1
ATOM 1644 C CA . THR B 1 94 ? 7.07 -4.273 7.469 1 93.62 94 THR B CA 1
ATOM 1645 C C . THR B 1 94 ? 7.344 -5.398 6.477 1 93.62 94 THR B C 1
ATOM 1647 O O . THR B 1 94 ? 7.629 -5.145 5.305 1 93.62 94 THR B O 1
ATOM 1650 N N . GLY B 1 95 ? 7.234 -6.59 6.961 1 93.56 95 GLY B N 1
ATOM 1651 C CA . GLY B 1 95 ? 7.254 -7.809 6.168 1 93.56 95 GLY B CA 1
ATOM 1652 C C . GLY B 1 95 ? 6.156 -8.789 6.543 1 93.56 95 GLY B C 1
ATOM 1653 O O . GLY B 1 95 ? 5.91 -9.023 7.727 1 93.56 95 GLY B O 1
ATOM 1654 N N . VAL B 1 96 ? 5.555 -9.242 5.535 1 93.75 96 VAL B N 1
ATOM 1655 C CA . VAL B 1 96 ? 4.5 -10.211 5.812 1 93.75 96 VAL B CA 1
ATOM 1656 C C . VAL B 1 96 ? 4.672 -11.43 4.91 1 93.75 96 VAL B C 1
ATOM 1658 O O . VAL B 1 96 ? 5.125 -11.305 3.768 1 93.75 96 VAL B O 1
ATOM 1661 N N . THR B 1 97 ? 4.406 -12.547 5.5 1 92 97 THR B N 1
ATOM 1662 C CA . THR B 1 97 ? 4.352 -13.805 4.762 1 92 97 THR B CA 1
ATOM 1663 C C . THR B 1 97 ? 2.914 -14.312 4.652 1 92 97 THR B C 1
ATOM 1665 O O . THR B 1 97 ? 2.137 -14.188 5.602 1 92 97 THR B O 1
ATOM 1668 N N . PHE B 1 98 ? 2.607 -14.812 3.49 1 90.88 98 PHE B N 1
ATOM 1669 C CA . PHE B 1 98 ? 1.267 -15.344 3.289 1 90.88 98 PHE B CA 1
ATOM 1670 C C . PHE B 1 98 ? 1.281 -16.875 3.33 1 90.88 98 PHE B C 1
ATOM 1672 O O . PHE B 1 98 ? 1.758 -17.516 2.396 1 90.88 98 PHE B O 1
ATOM 1679 N N . PRO B 1 99 ? 0.694 -17.344 4.348 1 85.81 99 PRO B N 1
ATOM 1680 C CA . PRO B 1 99 ? 0.731 -18.797 4.492 1 85.81 99 PRO B CA 1
ATOM 1681 C C . PRO B 1 99 ? -0.14 -19.516 3.467 1 85.81 99 PRO B C 1
ATOM 1683 O O . PRO B 1 99 ? -0.972 -18.891 2.809 1 85.81 99 PRO B O 1
ATOM 1686 N N . SER B 1 100 ? 0.051 -20.766 3.373 1 83.69 100 SER B N 1
ATOM 1687 C CA . SER B 1 100 ? -0.627 -21.578 2.371 1 83.69 100 SER B CA 1
ATOM 1688 C C . SER B 1 100 ? -2.123 -21.672 2.65 1 83.69 100 SER B C 1
ATOM 1690 O O . SER B 1 100 ? -2.908 -22 1.76 1 83.69 100 SER B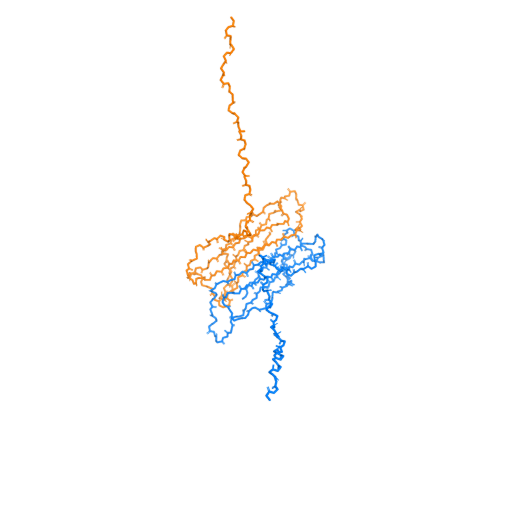 O 1
ATOM 1692 N N . GLU B 1 101 ? -2.543 -21.359 3.934 1 82.25 101 GLU B N 1
ATOM 1693 C CA . GLU B 1 101 ? -3.959 -21.359 4.289 1 82.25 101 GLU B CA 1
ATOM 1694 C C . GLU B 1 101 ? -4.699 -20.203 3.633 1 82.25 101 GLU B C 1
ATOM 1696 O O . GLU B 1 101 ? -5.926 -20.234 3.496 1 82.25 101 GLU B O 1
ATOM 1701 N N . TYR B 1 102 ? -3.863 -19.203 3.256 1 77.5 102 TYR B N 1
ATOM 1702 C CA . TYR B 1 102 ? -4.395 -18.031 2.551 1 77.5 102 TYR B CA 1
ATOM 1703 C C . TYR B 1 102 ? -3.658 -17.812 1.236 1 77.5 102 TYR B C 1
ATOM 1705 O O . TYR B 1 102 ? -2.865 -16.875 1.116 1 77.5 102 TYR B O 1
ATOM 1713 N N . PRO B 1 103 ? -4.098 -18.656 0.401 1 79.56 103 PRO B N 1
ATOM 1714 C CA . PRO B 1 103 ? -3.324 -18.641 -0.841 1 79.56 103 PRO B CA 1
ATOM 1715 C C . PRO B 1 103 ? -3.49 -17.344 -1.624 1 79.56 103 PRO B C 1
ATOM 1717 O O . PRO B 1 103 ? -4.586 -16.781 -1.66 1 79.56 103 PRO B O 1
ATOM 1720 N N . ILE B 1 104 ? -2.389 -16.891 -2.156 1 85.75 104 ILE B N 1
ATOM 1721 C CA . ILE B 1 104 ? -2.381 -15.742 -3.066 1 85.75 104 ILE B CA 1
ATOM 1722 C C . ILE B 1 104 ? -2.396 -16.234 -4.512 1 85.75 104 ILE B C 1
ATOM 1724 O O . ILE B 1 104 ? -1.562 -17.062 -4.902 1 85.75 104 ILE B O 1
ATOM 1728 N N . TYR B 1 105 ? -3.408 -15.805 -5.18 1 84.44 105 TYR B N 1
ATOM 1729 C CA . TYR B 1 105 ? -3.525 -16.156 -6.59 1 84.44 105 TYR B CA 1
ATOM 1730 C C . TYR B 1 105 ? -3.1 -14.984 -7.477 1 84.44 105 TYR B C 1
ATOM 1732 O O . TYR B 1 105 ? -2.83 -13.891 -6.98 1 84.44 105 TYR B O 1
ATOM 1740 N N . GLU B 1 106 ? -3.025 -15.227 -8.805 1 85.44 106 GLU B N 1
ATOM 1741 C CA . GLU B 1 106 ? -2.621 -14.227 -9.781 1 85.44 106 GLU B CA 1
ATOM 1742 C C . GLU B 1 106 ? -3.543 -13.008 -9.742 1 85.44 106 GLU B C 1
ATOM 1744 O O . GLU B 1 106 ? -3.1 -11.883 -9.953 1 85.44 106 GLU B O 1
ATOM 1749 N N . GLU B 1 107 ? -4.727 -13.312 -9.398 1 88.56 107 GLU B N 1
ATOM 1750 C CA . GLU B 1 107 ? -5.711 -12.242 -9.43 1 88.56 107 GLU B CA 1
ATOM 1751 C C . GLU B 1 107 ? -5.863 -11.586 -8.055 1 88.56 107 GLU B C 1
ATOM 1753 O O . GLU B 1 107 ? -6.613 -10.625 -7.902 1 88.56 107 GLU B O 1
ATOM 1758 N N . THR B 1 108 ? -5.141 -12.164 -7.082 1 91.12 108 THR B N 1
ATOM 1759 C CA . THR B 1 108 ? -5.223 -11.602 -5.738 1 91.12 108 THR B CA 1
ATOM 1760 C C . THR B 1 108 ? -4.613 -10.203 -5.695 1 91.12 108 THR B C 1
ATOM 1762 O O . THR B 1 108 ? -3.566 -9.961 -6.305 1 91.12 108 THR B O 1
ATOM 1765 N N . LYS B 1 109 ? -5.262 -9.32 -5.098 1 94.94 109 LYS B N 1
ATOM 1766 C CA . LYS B 1 109 ? -4.742 -7.977 -4.879 1 94.94 109 LYS B CA 1
ATOM 1767 C C . LYS B 1 109 ? -4.336 -7.773 -3.422 1 94.94 109 LYS B C 1
ATOM 1769 O O . LYS B 1 109 ? -5.004 -8.273 -2.512 1 94.94 109 LYS B O 1
ATOM 1774 N N . ILE B 1 110 ? -3.256 -7.148 -3.258 1 96.06 110 ILE B N 1
ATOM 1775 C CA . ILE B 1 110 ? -2.838 -6.77 -1.912 1 96.06 110 ILE B CA 1
ATOM 1776 C C . ILE B 1 110 ? -2.936 -5.254 -1.747 1 96.06 110 ILE B C 1
ATOM 1778 O O . ILE B 1 110 ? -2.441 -4.5 -2.586 1 96.06 110 ILE B O 1
ATOM 1782 N N . LYS B 1 111 ? -3.518 -4.871 -0.716 1 97.25 111 LYS B N 1
ATOM 1783 C CA . LYS B 1 111 ? -3.76 -3.449 -0.484 1 97.25 111 LYS B CA 1
ATOM 1784 C C . LYS B 1 111 ? -3.064 -2.973 0.787 1 97.25 111 LYS B C 1
ATOM 1786 O O . LYS B 1 111 ? -3.203 -3.586 1.847 1 97.25 111 LYS B O 1
ATOM 1791 N N . LEU B 1 112 ? -2.34 -1.931 0.675 1 98.12 112 LEU B N 1
ATOM 1792 C CA . LEU B 1 112 ? -1.804 -1.198 1.817 1 98.12 112 LEU B CA 1
ATOM 1793 C C . LEU B 1 112 ? -2.52 0.136 1.993 1 98.12 112 LEU B C 1
ATOM 1795 O O . LEU B 1 112 ? -2.588 0.937 1.058 1 98.12 112 LEU B O 1
ATOM 1799 N N . THR B 1 113 ? -3.061 0.381 3.174 1 97.75 113 THR B N 1
ATOM 1800 C CA . THR B 1 113 ? -3.754 1.638 3.434 1 97.75 113 THR B CA 1
ATOM 1801 C C . THR B 1 113 ? -3.057 2.422 4.543 1 97.75 113 THR B C 1
ATOM 1803 O O . THR B 1 113 ? -2.865 1.907 5.648 1 97.75 113 THR B O 1
ATOM 1806 N N . VAL B 1 114 ? -2.709 3.586 4.219 1 97.12 114 VAL B N 1
ATOM 1807 C CA . VAL B 1 114 ? -2.107 4.496 5.188 1 97.12 114 VAL B CA 1
ATOM 1808 C C . VAL B 1 114 ? -3.186 5.383 5.801 1 97.12 114 VAL B C 1
ATOM 1810 O O . VAL B 1 114 ? -3.91 6.074 5.082 1 97.12 114 VAL B O 1
ATOM 1813 N N . TYR B 1 115 ? -3.23 5.379 7.109 1 94.19 115 TYR B N 1
ATOM 1814 C CA . TYR B 1 115 ? -4.207 6.184 7.836 1 94.19 115 TYR B CA 1
ATOM 1815 C C . TYR B 1 115 ? -3.537 7.379 8.5 1 94.19 115 TYR B C 1
ATOM 1817 O O . TYR B 1 115 ? -2.443 7.254 9.055 1 94.19 115 TYR B O 1
#

Radius of gyration: 27.83 Å; Cα contacts (8 Å, |Δi|>4): 416; chains: 2; bounding box: 90×44×109 Å

InterPro domains:
  IPR039034 Inositol 3,4-bisphosphate 4-phosphatase [PTHR12187] (31-115)

Solvent-accessible surface area (backbone atoms only — not comparable to full-atom values): 13853 Å² total; per-residue (Å²): 133,82,81,77,81,61,82,77,76,83,81,72,79,75,81,74,75,80,77,75,81,80,63,90,69,72,78,75,51,59,75,52,82,74,60,89,77,41,29,32,41,36,36,40,39,35,37,33,49,42,57,71,44,89,52,102,49,70,37,62,32,36,43,38,32,31,38,34,37,67,69,88,60,41,76,42,84,71,51,64,54,72,75,44,71,65,52,45,55,47,73,46,77,46,47,46,72,42,51,82,94,54,69,67,51,68,68,28,30,39,34,40,36,37,66,137,81,72,79,70,82,76,82,82,81,81,74,74,77,77,73,74,79,76,73,81,78,62,89,68,72,78,74,50,60,75,52,82,72,60,87,77,42,30,32,42,37,37,41,41,35,35,33,48,44,57,72,45,90,53,102,48,69,38,64,32,37,41,37,32,32,38,34,36,68,68,90,59,41,75,42,84,72,51,63,55,71,76,45,68,65,52,44,56,48,73,45,77,45,46,46,71,42,51,82,92,54,69,65,51,70,68,30,29,40,35,38,37,36,66

Foldseek 3Di:
DDDDPVVPDDDPVDDPPPPPDDDPDPLPAVPPVDDPPFDKDWDKDKAADADADPDPAWDKKKKWKWKQDPVVRDIGTDDMFDIDTRDRIDMTTYMDTDDPVGDDDPPMDMDIDMD/DPPDDDDDDDDPPPPPVPPPDDDVDPLPAVPPVDDPPFDKDWDKDKAADADADPDPAWDKKKKWKWKQDPVVRDIGTDDMFDIDTRDRIDMTTYMDTDDPVGDDDPPMDMDIDMD

pLDDT: mean 72.84, std 27.32, range [23.91, 98.12]

Organism: Homo sapiens (NCBI:txid9606)